Protein AF-A0A3B8NDJ2-F1 (afdb_monomer)

Solvent-accessible surface area (backbone atoms only — not comparable to full-atom values): 18643 Å² total; per-residue (Å²): 127,70,70,62,58,63,55,54,72,66,70,78,64,90,77,64,94,56,69,47,78,44,64,40,62,52,98,64,85,76,59,73,89,58,86,72,64,56,59,24,59,43,53,51,50,56,41,50,76,72,69,57,80,88,50,76,52,23,35,40,37,33,38,35,66,59,51,6,39,52,66,67,33,49,42,54,40,87,75,43,82,50,48,73,68,19,43,51,51,12,65,75,52,74,44,60,25,31,60,39,31,55,33,57,73,74,38,68,74,72,48,72,45,56,40,54,62,58,54,66,40,61,72,55,40,51,55,51,48,75,68,38,95,46,54,72,59,46,54,55,54,54,69,69,47,43,52,42,43,27,17,66,54,81,82,44,73,26,61,44,49,53,51,41,46,74,93,48,63,90,64,35,36,29,40,58,51,94,51,33,28,58,55,18,36,52,29,40,52,44,44,28,73,75,68,74,31,61,43,26,22,34,24,20,44,81,39,71,41,90,97,52,95,59,69,46,25,32,47,57,14,35,22,62,52,42,53,48,44,89,41,59,54,41,66,45,100,82,75,41,69,32,94,52,41,62,46,58,45,46,36,56,50,21,35,57,46,37,73,65,25,62,88,75,87,68,46,19,59,32,28,41,34,38,61,59,88,76,55,65,49,98,57,95,70,47,62,74,80,76,37,79,66,86,78,52,63,66,60,51,52,62,64,47,47,60,60,48,53,50,49,52,50,50,54,62,74,64,54,76,84,75,77,83,72,86,76,88,127

Foldseek 3Di:
DPPVVVVVVVPPDPADPDKDKFFQFDPDFDALVDAPDAPLVNLVVSCVVVVDDDAAAKEKEFEQVVVLSNVSQKDQLVPQDADPVLVVCCVVQVHDSSLSRVLVVLHDFPDKDQLVVVCVPVVVVCVQCVPDPDNVVSVVVSVVCGIWTWDDALQDTATSQLWDPASYPPRMIGHGDPFQQVSQVSSQVSCCVVPVHRYKYFYWYWGDDPPDPDIFIATSHMAFFDQFFPQQLPQDPVRGGDHDRGDRVSRVVRRVNCVVQDDHDRNGRMMMMPSDDGDTDPDTDISCVVHDDPPPVVVVVVVVVVVVVVVVVVCVVPPPPPPPDDDDD

Nearest PDB structures (foldseek):
  8g8p-assembly1_AAA  TM=8.872E-01  e=6.592E-22  Archaeoglobus fulgidus DSM 4304
  2g9i-assembly1_B  TM=8.456E-01  e=3.239E-19  Archaeoglobus fulgidus DSM 4304
  4p86-assembly1_B  TM=4.461E-01  e=5.803E-01  Bacillus subtilis
  9jkp-assembly1_B  TM=5.681E-01  e=2.380E+00  Staphylococcus aureus subsp. aureus NCTC 8325
  5yac-assembly1_A  TM=4.118E-01  e=7.636E+00  Pyrococcus abyssi GE5

Structure (mmCIF, N/CA/C/O backbone):
data_AF-A0A3B8NDJ2-F1
#
_entry.id   AF-A0A3B8NDJ2-F1
#
loop_
_atom_site.group_PDB
_atom_site.id
_atom_site.type_symbol
_atom_site.label_atom_id
_atom_site.label_alt_id
_atom_site.label_comp_id
_atom_site.label_asym_id
_atom_site.label_entity_id
_atom_site.label_seq_id
_atom_site.pdbx_PDB_ins_code
_atom_site.Cartn_x
_atom_site.Cartn_y
_atom_site.Cartn_z
_atom_site.occupancy
_atom_site.B_iso_or_equiv
_atom_site.auth_seq_id
_atom_site.auth_comp_id
_atom_site.auth_asym_id
_atom_site.auth_atom_id
_atom_site.pdbx_PDB_model_num
ATOM 1 N N . MET A 1 1 ? -31.190 24.413 17.695 1.00 41.12 1 MET A N 1
ATOM 2 C CA . MET A 1 1 ? -31.337 23.112 18.391 1.00 41.12 1 MET A CA 1
ATOM 3 C C . MET A 1 1 ? -30.343 22.049 17.910 1.00 41.12 1 MET A C 1
ATOM 5 O O . MET A 1 1 ? -30.191 21.056 18.598 1.00 41.12 1 MET A O 1
ATOM 9 N N . THR A 1 2 ? -29.622 22.253 16.802 1.00 50.91 2 THR A N 1
ATOM 10 C CA . THR A 1 2 ? -28.659 21.290 16.226 1.00 50.91 2 THR A CA 1
ATOM 11 C C . THR A 1 2 ? -27.220 21.413 16.748 1.00 50.91 2 THR A C 1
ATOM 13 O O . THR A 1 2 ? -26.516 20.411 16.787 1.00 50.91 2 THR A O 1
ATOM 16 N N . ASP A 1 3 ? -26.799 22.587 17.230 1.00 43.38 3 ASP A N 1
ATOM 17 C CA . ASP A 1 3 ? -25.408 22.794 17.681 1.00 43.38 3 ASP A CA 1
ATOM 18 C C . ASP A 1 3 ? -25.144 22.292 19.112 1.00 43.38 3 ASP A C 1
ATOM 20 O O . ASP A 1 3 ? -24.031 21.891 19.441 1.00 43.38 3 ASP A O 1
ATOM 24 N N . ALA A 1 4 ? -26.178 22.257 19.960 1.00 38.44 4 ALA A N 1
ATOM 25 C CA . ALA A 1 4 ? -26.069 21.770 21.337 1.00 38.44 4 ALA A CA 1
ATOM 26 C C . ALA A 1 4 ? -25.939 20.237 21.405 1.00 38.44 4 ALA A C 1
ATOM 28 O O . ALA A 1 4 ? -25.180 19.720 22.218 1.00 38.44 4 ALA A O 1
ATOM 29 N N . VAL A 1 5 ? -26.593 19.518 20.484 1.00 40.25 5 VAL A N 1
ATOM 30 C CA . VAL A 1 5 ? -26.541 18.047 20.409 1.00 40.25 5 VAL A CA 1
ATOM 31 C C . VAL A 1 5 ? -25.157 17.564 19.949 1.00 40.25 5 VAL A C 1
ATOM 33 O O . VAL A 1 5 ? -24.629 16.594 20.485 1.00 40.25 5 VAL A O 1
ATOM 36 N N . GLN A 1 6 ? -24.501 18.291 19.035 1.00 36.88 6 GLN A N 1
ATOM 37 C CA . GLN A 1 6 ? -23.117 17.991 18.631 1.00 36.88 6 GLN A CA 1
ATOM 38 C C . GLN A 1 6 ? -22.075 18.367 19.698 1.00 36.88 6 GLN A C 1
ATOM 40 O O . GLN A 1 6 ? -20.970 17.817 19.706 1.00 36.88 6 GLN A O 1
ATOM 45 N N . ALA A 1 7 ? -22.396 19.306 20.591 1.00 37.12 7 ALA A N 1
ATOM 46 C CA . ALA A 1 7 ? -21.540 19.653 21.721 1.00 37.12 7 ALA A CA 1
ATOM 47 C C . ALA A 1 7 ? -21.620 18.602 22.845 1.00 37.12 7 ALA A C 1
ATOM 49 O O . ALA A 1 7 ? -20.596 18.298 23.457 1.00 37.12 7 ALA A O 1
ATOM 50 N N . GLU A 1 8 ? -22.790 17.995 23.071 1.00 32.72 8 GLU A N 1
ATOM 51 C CA . GLU A 1 8 ? -22.981 16.948 24.086 1.00 32.72 8 GLU A CA 1
ATOM 52 C C . GLU A 1 8 ? -22.309 15.615 23.719 1.00 32.72 8 GLU A C 1
ATOM 54 O O . GLU A 1 8 ? -21.697 14.995 24.593 1.00 32.72 8 GLU A O 1
ATOM 59 N N . GLU A 1 9 ? -22.277 15.220 22.439 1.00 36.69 9 GLU A N 1
ATOM 60 C CA . GLU A 1 9 ? -21.542 14.016 21.992 1.00 36.69 9 GLU A CA 1
ATOM 61 C C . GLU A 1 9 ? -20.019 14.110 22.212 1.00 36.69 9 GLU A C 1
ATOM 63 O O . GLU A 1 9 ? -19.329 13.092 22.290 1.00 36.69 9 GLU A O 1
ATOM 68 N N . ARG A 1 10 ? -19.470 15.320 22.386 1.00 41.50 10 ARG A N 1
ATOM 69 C CA . ARG A 1 10 ? -18.044 15.532 22.697 1.00 41.50 10 ARG A CA 1
ATOM 70 C C . ARG A 1 10 ? -17.695 15.323 24.174 1.00 41.50 10 ARG A C 1
ATOM 72 O O . ARG A 1 10 ? -16.509 15.304 24.500 1.00 41.50 10 ARG A O 1
ATOM 79 N N . SER A 1 11 ? -18.684 15.175 25.059 1.00 34.72 11 SER A N 1
ATOM 80 C CA . SER A 1 11 ? -18.485 15.231 26.516 1.00 34.72 11 SER A CA 1
ATOM 81 C C . SER A 1 11 ? -18.311 13.871 27.217 1.00 34.72 11 SER A C 1
ATOM 83 O O . SER A 1 11 ? -17.936 13.839 28.386 1.00 34.72 11 SER A O 1
ATOM 85 N N . GLY A 1 12 ? -18.523 12.743 26.523 1.00 37.28 12 GLY A N 1
ATOM 86 C CA . GLY A 1 12 ? -18.587 11.411 27.152 1.00 37.28 12 GLY A CA 1
ATOM 87 C C . GLY A 1 12 ? -17.335 10.526 27.073 1.00 37.28 12 GLY A C 1
ATOM 88 O O . GLY A 1 12 ? -17.260 9.520 27.776 1.00 37.28 12 GLY A O 1
ATOM 89 N N . GLN A 1 13 ? -16.335 10.852 26.248 1.00 44.41 13 GLN A N 1
ATOM 90 C CA . GLN A 1 13 ? -15.088 10.078 26.188 1.00 44.41 13 GLN A CA 1
ATOM 91 C C . GLN A 1 13 ? -14.005 10.778 27.000 1.00 44.41 13 GLN A C 1
ATOM 93 O O . GLN A 1 13 ? -13.586 11.884 26.667 1.00 44.41 13 GLN A O 1
ATOM 98 N N . LYS A 1 14 ? -13.527 10.109 28.053 1.00 45.97 14 LYS A N 1
ATOM 99 C CA . LYS A 1 14 ? -12.324 10.485 28.806 1.00 45.97 14 LYS A CA 1
ATOM 100 C C . LYS A 1 14 ? -11.162 10.577 27.804 1.00 45.97 14 LYS A C 1
ATOM 102 O O . LYS A 1 14 ? -10.618 9.564 27.376 1.00 45.97 14 LYS A O 1
ATOM 107 N N . GLN A 1 15 ? -10.879 11.788 27.330 1.00 55.75 15 GLN A N 1
ATOM 108 C CA . GLN A 1 15 ? -9.990 12.025 26.196 1.00 55.75 15 GLN A CA 1
ATOM 109 C C . GLN A 1 15 ? -8.541 11.777 26.605 1.00 55.75 15 GLN A C 1
ATOM 111 O O . GLN A 1 15 ? -7.953 12.561 27.346 1.00 55.75 15 GLN A O 1
ATOM 116 N N . SER A 1 16 ? -7.947 10.709 26.078 1.00 55.69 16 SER A N 1
ATOM 117 C CA . SER A 1 16 ? -6.494 10.616 26.006 1.00 55.69 16 SER A CA 1
ATOM 118 C C . SER A 1 16 ? -5.995 11.625 24.968 1.00 55.69 16 SER A C 1
ATOM 120 O O . SER A 1 16 ? -6.475 11.651 23.834 1.00 55.69 16 SER A O 1
ATOM 122 N N . ASN A 1 17 ? -5.036 12.470 25.350 1.00 79.44 17 ASN A N 1
ATOM 123 C CA . ASN A 1 17 ? -4.301 13.331 24.415 1.00 79.44 17 ASN A CA 1
ATOM 124 C C . ASN A 1 17 ? -3.166 12.574 23.700 1.00 79.44 17 ASN A C 1
ATOM 126 O O . ASN A 1 17 ? -2.390 13.183 22.967 1.00 79.44 17 ASN A O 1
ATOM 130 N N . GLN A 1 18 ? -3.045 11.265 23.928 1.00 91.69 18 GLN A N 1
ATOM 131 C CA . GLN A 1 18 ? -1.989 10.424 23.385 1.00 91.69 18 GLN A CA 1
ATOM 132 C C . GLN A 1 18 ? -2.518 9.566 22.233 1.00 91.69 18 GLN A C 1
ATOM 134 O O . GLN A 1 18 ? -3.572 8.940 22.345 1.00 91.69 18 GLN A O 1
ATOM 139 N N . VAL A 1 19 ? -1.742 9.510 21.150 1.00 95.56 19 VAL A N 1
ATOM 140 C CA . VAL A 1 19 ? -1.907 8.535 20.067 1.00 95.56 19 VAL A CA 1
ATOM 141 C C . VAL A 1 19 ? -0.839 7.464 20.242 1.00 95.56 19 VAL A C 1
ATOM 143 O O . VAL A 1 19 ? 0.342 7.791 20.375 1.00 95.56 19 VAL A O 1
ATOM 146 N N . THR A 1 20 ? -1.250 6.200 20.234 1.00 96.75 20 THR A N 1
ATOM 147 C CA . THR A 1 20 ? -0.344 5.051 20.365 1.00 96.75 20 THR A CA 1
ATOM 148 C C . THR A 1 20 ? -0.358 4.250 19.074 1.00 96.75 20 THR A C 1
ATOM 150 O O . THR A 1 20 ? -1.425 3.987 18.523 1.00 96.75 20 THR A O 1
ATOM 153 N N . VAL A 1 21 ? 0.822 3.850 18.606 1.00 97.44 21 VAL A N 1
ATOM 154 C CA . VAL A 1 21 ? 1.007 3.042 17.397 1.00 97.44 21 VAL A CA 1
ATOM 155 C C . VAL A 1 21 ? 1.615 1.712 17.800 1.00 97.44 21 VAL A C 1
ATOM 157 O O . VAL A 1 21 ? 2.677 1.686 18.420 1.00 97.44 21 VAL A O 1
ATOM 160 N N . ILE A 1 22 ? 0.933 0.621 17.469 1.00 98.19 22 ILE A N 1
ATOM 161 C CA . ILE A 1 22 ? 1.305 -0.723 17.894 1.00 98.19 22 ILE A CA 1
ATOM 162 C C . ILE A 1 22 ? 1.540 -1.581 16.645 1.00 98.19 22 ILE A C 1
ATOM 164 O O . ILE A 1 22 ? 0.568 -2.005 16.012 1.00 98.19 22 ILE A O 1
ATOM 168 N N . PRO A 1 23 ? 2.805 -1.824 16.257 1.00 98.19 23 PRO A N 1
ATOM 169 C CA . PRO A 1 23 ? 3.129 -2.767 15.194 1.00 98.19 23 PRO A CA 1
ATOM 170 C C . PRO A 1 23 ? 2.752 -4.196 15.609 1.00 98.19 23 PRO A C 1
ATOM 172 O O . PRO A 1 23 ? 3.063 -4.633 16.716 1.00 98.19 23 PRO A O 1
ATOM 175 N N . ILE A 1 24 ? 2.104 -4.934 14.711 1.00 98.44 24 ILE A N 1
ATOM 176 C CA . ILE A 1 24 ? 1.672 -6.318 14.921 1.00 98.44 24 ILE A CA 1
ATOM 177 C C . ILE A 1 24 ? 2.543 -7.218 14.048 1.00 98.44 24 ILE A C 1
ATOM 179 O O . ILE A 1 24 ? 2.399 -7.272 12.823 1.00 98.44 24 ILE A O 1
ATOM 183 N N . ARG A 1 25 ? 3.482 -7.898 14.706 1.00 97.62 25 ARG A N 1
ATOM 184 C CA . ARG A 1 25 ? 4.428 -8.819 14.079 1.00 97.62 25 ARG A CA 1
ATOM 185 C C . ARG A 1 25 ? 3.811 -10.208 13.941 1.00 97.62 25 ARG A C 1
ATOM 187 O O . ARG A 1 25 ? 3.218 -10.714 14.888 1.00 97.62 25 ARG A O 1
ATOM 194 N N . LEU A 1 26 ? 3.987 -10.824 12.779 1.00 97.25 26 LEU A N 1
ATOM 195 C CA . LEU A 1 26 ? 3.630 -12.218 12.534 1.00 97.25 26 LEU A CA 1
ATOM 196 C C . LEU A 1 26 ? 4.800 -13.144 12.885 1.00 97.25 26 LEU A C 1
ATOM 198 O O . LEU A 1 26 ? 5.966 -12.771 12.733 1.00 97.25 26 LEU A O 1
ATOM 202 N N . ASP A 1 27 ? 4.482 -14.370 13.297 1.00 94.06 27 ASP A N 1
ATOM 203 C CA . ASP A 1 27 ? 5.478 -15.373 13.705 1.00 94.06 27 ASP A CA 1
ATOM 204 C C . ASP A 1 27 ? 6.365 -15.842 12.541 1.00 94.06 27 ASP A C 1
ATOM 206 O O . ASP A 1 27 ? 7.515 -16.232 12.736 1.00 94.06 27 ASP A O 1
ATOM 210 N N . SER A 1 28 ? 5.829 -15.808 11.319 1.00 94.44 28 SER A N 1
ATOM 211 C CA . SER A 1 28 ? 6.505 -16.250 10.098 1.00 94.44 28 SER A CA 1
ATOM 212 C C . SER A 1 28 ? 5.984 -15.492 8.869 1.00 94.44 28 SER A C 1
ATOM 214 O O . SER A 1 28 ? 4.865 -14.965 8.906 1.00 94.44 28 SER A O 1
ATOM 216 N N . PRO A 1 29 ? 6.785 -15.397 7.789 1.00 95.00 29 PRO A N 1
ATOM 217 C CA . PRO A 1 29 ? 6.326 -14.832 6.525 1.00 95.00 29 PRO A CA 1
ATOM 218 C C . PRO A 1 29 ? 5.233 -15.706 5.902 1.00 95.00 29 PRO A C 1
ATOM 220 O O . PRO A 1 29 ? 5.263 -16.928 6.027 1.00 95.00 29 PRO A O 1
ATOM 223 N N . LEU A 1 30 ? 4.295 -15.080 5.191 1.00 95.56 30 LEU A N 1
ATOM 224 C CA . LEU A 1 30 ? 3.226 -15.794 4.493 1.00 95.56 30 LEU A CA 1
ATOM 225 C C . LEU A 1 30 ? 3.712 -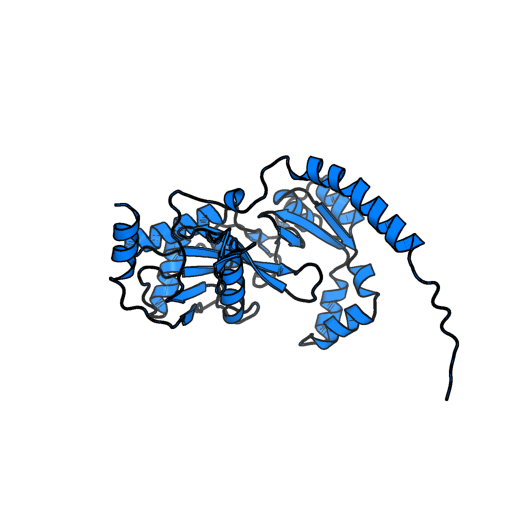16.289 3.129 1.00 95.56 30 LEU A C 1
ATOM 227 O O . LEU A 1 30 ? 4.364 -15.550 2.385 1.00 95.56 30 LEU A O 1
ATOM 231 N N . SER A 1 31 ? 3.334 -17.515 2.780 1.00 95.62 31 SER A N 1
ATOM 232 C CA . SER A 1 31 ? 3.553 -18.097 1.460 1.00 95.62 31 SER A CA 1
ATOM 233 C C . SER A 1 31 ? 2.300 -17.946 0.593 1.00 95.62 31 SER A C 1
ATOM 235 O O . SER A 1 31 ? 1.212 -18.307 1.033 1.00 95.62 31 SER A O 1
ATOM 237 N N . PRO A 1 32 ? 2.414 -17.489 -0.666 1.00 96.25 32 PRO A N 1
ATOM 238 C CA . PRO A 1 32 ? 1.282 -17.442 -1.591 1.00 96.25 32 PRO A CA 1
ATOM 239 C C . PRO A 1 32 ? 0.774 -18.826 -2.037 1.00 96.25 32 PRO A C 1
ATOM 241 O O . PRO A 1 32 ? -0.228 -18.898 -2.741 1.00 96.25 32 PRO A O 1
ATOM 244 N N . GLU A 1 33 ? 1.456 -19.916 -1.670 1.00 94.94 33 GLU A N 1
ATOM 245 C CA . GLU A 1 33 ? 1.002 -21.292 -1.933 1.00 94.94 33 GLU A CA 1
ATOM 246 C C . GLU A 1 33 ? 0.035 -21.821 -0.866 1.00 94.94 33 GLU A C 1
ATOM 248 O O . GLU A 1 33 ? -0.658 -22.814 -1.093 1.00 94.94 33 GLU A O 1
ATOM 253 N N . GLU A 1 34 ? -0.010 -21.179 0.299 1.00 95.69 34 GLU A N 1
ATOM 254 C CA . GLU A 1 34 ? -0.834 -21.601 1.426 1.00 95.69 34 GLU A CA 1
ATOM 255 C C . GLU A 1 34 ? -2.212 -20.933 1.401 1.00 95.69 34 GLU A C 1
ATOM 257 O O . GLU A 1 34 ? -2.390 -19.820 0.907 1.00 95.69 34 GLU A O 1
ATOM 262 N N . ASN A 1 35 ? -3.206 -21.611 1.981 1.00 94.38 35 ASN A N 1
ATOM 263 C CA . ASN A 1 35 ? -4.539 -21.054 2.178 1.00 94.38 35 ASN A CA 1
ATOM 264 C C . ASN A 1 35 ? -4.723 -20.636 3.641 1.00 94.38 35 ASN A C 1
ATOM 266 O O . ASN A 1 35 ? -4.707 -21.474 4.542 1.00 94.38 35 ASN A O 1
ATOM 270 N N . TYR A 1 36 ? -4.957 -19.345 3.852 1.00 95.81 36 TYR A N 1
ATOM 271 C CA . TYR A 1 36 ? -5.117 -18.736 5.172 1.00 95.81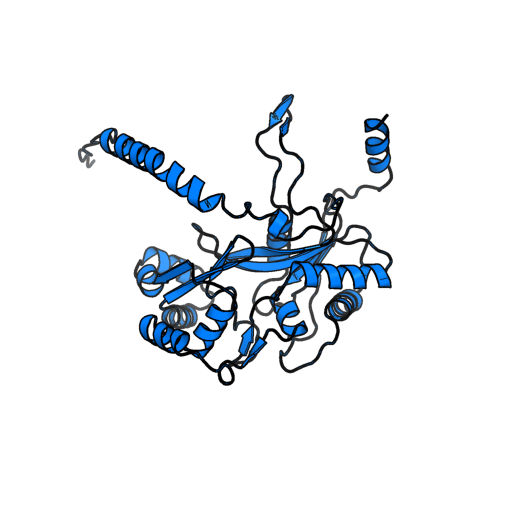 36 TYR A CA 1
ATOM 272 C C . TYR A 1 36 ? -6.576 -18.431 5.544 1.00 95.81 36 TYR A C 1
ATOM 274 O O . TYR A 1 36 ? -6.832 -17.876 6.612 1.00 95.81 36 TYR A O 1
ATOM 282 N N . GLY A 1 37 ? -7.539 -18.791 4.690 1.00 94.44 37 GLY A N 1
ATOM 283 C CA . GLY A 1 37 ? -8.959 -18.533 4.922 1.00 94.44 37 GLY A CA 1
ATOM 284 C C . GLY A 1 37 ? -9.361 -17.079 4.661 1.00 94.44 37 GLY A C 1
ATOM 285 O O . GLY A 1 37 ? -8.860 -16.433 3.743 1.00 94.44 37 GLY A O 1
ATOM 286 N N . ASN A 1 38 ? -10.326 -16.572 5.432 1.00 95.88 38 ASN A N 1
ATOM 287 C CA . ASN A 1 38 ? -10.843 -15.217 5.259 1.00 95.88 38 ASN A CA 1
ATOM 288 C C . ASN A 1 38 ? -9.844 -14.164 5.767 1.00 95.88 38 ASN A C 1
ATOM 290 O O . ASN A 1 38 ? -9.358 -14.252 6.895 1.00 95.88 38 ASN A O 1
ATOM 294 N N . SER A 1 39 ? -9.605 -13.117 4.971 1.00 95.75 39 SER A N 1
ATOM 295 C CA . SER A 1 39 ? -8.664 -12.052 5.326 1.00 95.75 39 SER A CA 1
ATOM 296 C C . SER A 1 39 ? -8.998 -11.381 6.660 1.00 95.75 39 SER A C 1
ATOM 298 O O . SER A 1 39 ? -8.112 -11.180 7.481 1.00 95.75 39 SER A O 1
ATOM 300 N N . GLY A 1 40 ? -10.268 -11.064 6.923 1.00 97.50 40 GLY A N 1
ATOM 301 C CA . GLY A 1 40 ? -10.691 -10.435 8.175 1.00 97.50 40 GLY A CA 1
ATOM 302 C C . GLY A 1 40 ? -10.460 -11.314 9.402 1.00 97.50 40 GLY A C 1
ATOM 303 O O . GLY A 1 40 ? -9.961 -10.825 10.416 1.00 97.50 40 GLY A O 1
ATOM 304 N N . GLU A 1 41 ? -10.764 -12.609 9.302 1.00 98.25 41 GLU A N 1
ATOM 305 C CA . GLU A 1 41 ? -10.520 -13.573 10.385 1.00 98.25 41 GLU A CA 1
ATOM 306 C C . GLU A 1 41 ? -9.023 -13.735 10.653 1.00 98.25 41 GLU A C 1
ATOM 308 O O . GLU A 1 41 ? -8.598 -13.742 11.811 1.00 98.25 41 GLU A O 1
ATOM 313 N N . PHE A 1 42 ? -8.216 -13.785 9.589 1.00 98.44 42 PHE A N 1
ATOM 314 C CA . PHE A 1 42 ? -6.764 -13.838 9.693 1.00 98.44 42 PHE A CA 1
ATOM 315 C C . PHE A 1 42 ? -6.204 -12.608 10.420 1.00 98.44 42 PHE A C 1
ATOM 317 O O . PHE A 1 42 ? -5.465 -12.760 11.393 1.00 98.44 42 PHE A O 1
ATOM 324 N N . ILE A 1 43 ? -6.588 -11.392 10.002 1.00 98.50 43 ILE A N 1
ATOM 325 C CA . ILE A 1 43 ? -6.137 -10.141 10.637 1.00 98.50 43 ILE A CA 1
ATOM 326 C C . ILE A 1 43 ? -6.560 -10.091 12.111 1.00 98.50 43 ILE A C 1
ATOM 328 O O . ILE A 1 43 ? -5.740 -9.772 12.974 1.00 98.50 43 ILE A O 1
ATOM 332 N N . LEU A 1 44 ? -7.816 -10.431 12.420 1.00 98.44 44 LEU A N 1
ATOM 333 C CA . LEU A 1 44 ? -8.318 -10.448 13.795 1.00 98.44 44 LEU A CA 1
ATOM 334 C C . LEU A 1 44 ? -7.545 -11.452 14.667 1.00 98.44 44 LEU A C 1
ATOM 336 O O . LEU A 1 44 ? -7.146 -11.115 15.782 1.00 98.44 44 LEU A O 1
ATOM 340 N N . SER A 1 45 ? -7.287 -12.659 14.154 1.00 98.06 45 SER A N 1
ATOM 341 C CA . SER A 1 45 ? -6.496 -13.676 14.858 1.00 98.06 45 SER A CA 1
ATOM 342 C C . SER A 1 45 ? -5.053 -13.219 15.083 1.00 98.06 45 SER A C 1
ATOM 344 O O . SER A 1 45 ? -4.536 -13.366 16.191 1.00 98.06 45 SER A O 1
ATOM 346 N N . ALA A 1 46 ? -4.417 -12.625 14.068 1.00 98.19 46 ALA A N 1
ATOM 347 C CA . ALA A 1 46 ? -3.050 -12.120 14.153 1.00 98.19 46 ALA A CA 1
ATOM 348 C C . ALA A 1 46 ? -2.903 -11.051 15.245 1.00 98.19 46 ALA A C 1
ATOM 350 O O . ALA A 1 46 ? -1.988 -11.135 16.061 1.00 98.19 46 ALA A O 1
ATOM 351 N N . ILE A 1 47 ? -3.838 -10.097 15.319 1.00 98.50 47 ILE A N 1
ATOM 352 C CA . ILE A 1 47 ? -3.857 -9.090 16.390 1.00 98.50 47 ILE A CA 1
ATOM 353 C C . ILE A 1 47 ? -4.078 -9.769 17.749 1.00 98.50 47 ILE A C 1
ATOM 355 O O . ILE A 1 47 ? -3.309 -9.530 18.680 1.00 98.50 47 ILE A O 1
ATOM 359 N N . GLY A 1 48 ? -5.062 -10.669 17.856 1.00 97.50 48 GLY A N 1
ATOM 360 C CA . GLY A 1 48 ? -5.402 -11.347 19.111 1.00 97.50 48 GLY A CA 1
ATOM 361 C C . GLY A 1 48 ? -4.247 -12.144 19.730 1.00 97.50 48 GLY A C 1
ATOM 362 O O . GLY A 1 48 ? -4.086 -12.138 20.948 1.00 97.50 48 GLY A O 1
ATOM 363 N N . ARG A 1 49 ? -3.387 -12.769 18.912 1.00 97.06 49 ARG A N 1
ATOM 364 C CA . ARG A 1 49 ? -2.202 -13.514 19.389 1.00 97.06 49 ARG A CA 1
ATOM 365 C C . ARG A 1 49 ? -1.166 -12.638 20.092 1.00 97.06 49 ARG A C 1
ATOM 367 O O . ARG A 1 49 ? -0.415 -13.144 20.917 1.00 97.06 49 ARG A O 1
ATOM 374 N N . THR A 1 50 ? -1.136 -11.339 19.799 1.00 96.56 50 THR A N 1
ATOM 375 C CA . THR A 1 50 ? -0.210 -10.396 20.449 1.00 96.56 50 THR A CA 1
ATOM 376 C C . THR A 1 50 ? -0.710 -9.893 21.806 1.00 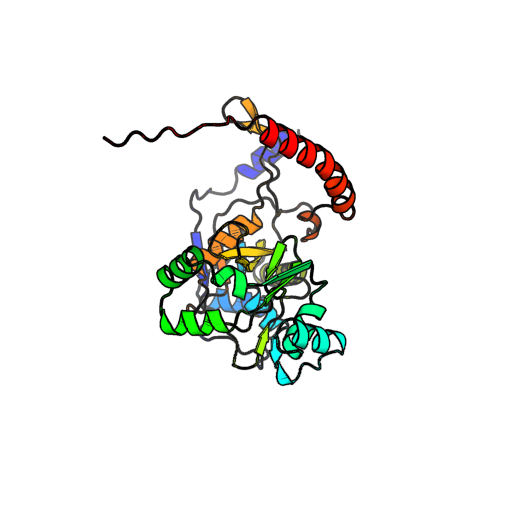96.56 50 THR A C 1
ATOM 378 O O . THR A 1 50 ? 0.025 -9.201 22.506 1.00 96.56 50 THR A O 1
ATOM 381 N N . GLY A 1 51 ? -1.957 -10.208 22.184 1.00 95.75 51 GLY A N 1
ATOM 382 C CA . GLY A 1 51 ? -2.604 -9.672 23.385 1.00 95.75 51 GLY A CA 1
ATOM 383 C C . GLY A 1 51 ? -3.063 -8.214 23.255 1.00 95.75 51 GLY A C 1
ATOM 384 O O . GLY A 1 51 ? -3.559 -7.643 24.222 1.00 95.75 51 GLY A O 1
ATOM 385 N N . VAL A 1 52 ? -2.917 -7.597 22.077 1.00 97.56 52 VAL A N 1
ATOM 386 C CA . VAL A 1 52 ? -3.421 -6.244 21.812 1.00 97.56 52 VAL A CA 1
ATOM 387 C C . VAL A 1 52 ? -4.943 -6.286 21.703 1.00 97.56 52 VAL A C 1
ATOM 389 O O . VAL A 1 52 ? -5.500 -6.843 20.758 1.00 97.56 52 VAL A O 1
ATOM 392 N N . GLU A 1 53 ? -5.628 -5.664 22.658 1.00 97.31 53 GLU A N 1
ATOM 393 C CA . GLU A 1 53 ? -7.083 -5.526 22.621 1.00 97.31 53 GLU A CA 1
ATOM 394 C C . GLU A 1 53 ? -7.500 -4.432 21.634 1.00 97.31 53 GLU A C 1
ATOM 396 O O . GLU A 1 53 ? -6.967 -3.323 21.659 1.00 97.31 53 GLU A O 1
ATOM 401 N N . ILE A 1 54 ? -8.476 -4.718 20.772 1.00 98.12 54 ILE A N 1
ATOM 402 C CA . ILE A 1 54 ? -9.052 -3.726 19.857 1.00 98.12 54 ILE A CA 1
ATOM 403 C C . ILE A 1 54 ? -10.136 -2.934 20.591 1.00 98.12 54 ILE A C 1
ATOM 405 O O . ILE A 1 54 ? -11.079 -3.499 21.150 1.00 98.12 54 ILE A O 1
ATOM 409 N N . GLU A 1 55 ? -10.033 -1.611 20.544 1.00 96.81 55 GLU A N 1
ATOM 410 C CA . GLU A 1 55 ? -10.954 -0.691 21.200 1.00 96.81 55 GLU A CA 1
ATOM 411 C C . GLU A 1 55 ? -11.838 0.074 20.212 1.00 96.81 55 GLU A C 1
ATOM 413 O O . GLU A 1 55 ? -11.666 0.081 18.991 1.00 96.81 55 GLU A O 1
ATOM 418 N N . GLN A 1 56 ? -12.851 0.730 20.773 1.00 96.81 56 GLN A N 1
ATOM 419 C CA . GLN A 1 56 ? -13.786 1.545 20.021 1.00 96.81 56 GLN A CA 1
ATOM 420 C C . GLN A 1 56 ? -13.068 2.742 19.387 1.00 96.81 56 GLN A C 1
ATOM 422 O O . GLN A 1 56 ? -12.614 3.637 20.090 1.00 96.81 56 GLN A O 1
ATOM 427 N N . GLY A 1 57 ? -13.076 2.813 18.055 1.00 96.50 57 GLY A N 1
ATOM 428 C CA . GLY A 1 57 ? -12.456 3.911 17.316 1.00 96.50 57 GLY A CA 1
ATOM 429 C C . GLY A 1 57 ? -10.992 3.684 16.951 1.00 96.50 57 GLY A C 1
ATOM 430 O O . GLY A 1 57 ? -10.417 4.572 16.334 1.00 96.50 57 GLY A O 1
ATOM 431 N N . ASP A 1 58 ? -10.408 2.520 17.241 1.00 98.25 58 ASP A N 1
ATOM 432 C CA . ASP A 1 58 ? -9.066 2.193 16.753 1.00 98.25 58 ASP A CA 1
ATOM 433 C C . ASP A 1 58 ? -9.011 2.199 15.214 1.00 98.25 58 ASP A C 1
ATOM 435 O O . ASP A 1 58 ? -10.025 2.014 14.526 1.00 98.25 58 ASP A O 1
ATOM 439 N N . VAL A 1 59 ? -7.816 2.430 14.670 1.00 98.75 59 VAL A N 1
ATOM 440 C CA . VAL A 1 59 ? -7.535 2.296 13.237 1.00 98.75 59 VAL A CA 1
ATOM 441 C C . VAL A 1 59 ? -6.603 1.115 13.027 1.00 98.75 59 VAL A C 1
ATOM 443 O O . VAL A 1 59 ? -5.495 1.093 13.557 1.00 98.75 59 VAL A O 1
ATOM 446 N N . ILE A 1 60 ? -7.042 0.147 12.230 1.00 98.81 60 ILE A N 1
ATOM 447 C CA . ILE A 1 60 ? -6.240 -1.001 11.818 1.00 98.81 60 ILE A CA 1
ATOM 448 C C . ILE A 1 60 ? -5.662 -0.697 10.440 1.00 98.81 60 ILE A C 1
ATOM 450 O O . ILE A 1 60 ? -6.400 -0.533 9.470 1.00 98.81 60 ILE A O 1
ATOM 454 N N . VAL A 1 61 ? -4.344 -0.604 10.344 1.00 98.88 61 VAL A N 1
ATOM 455 C CA . VAL A 1 61 ? -3.638 -0.410 9.078 1.00 98.88 61 VAL A CA 1
ATOM 456 C C . VAL A 1 61 ? -3.009 -1.730 8.664 1.00 98.88 61 VAL A C 1
ATOM 458 O O . VAL A 1 61 ? -2.407 -2.412 9.490 1.00 98.88 61 VAL A O 1
ATOM 461 N N . VAL A 1 62 ? -3.180 -2.108 7.401 1.00 98.75 62 VAL A N 1
ATOM 462 C CA . VAL A 1 62 ? -2.749 -3.402 6.866 1.00 98.75 62 VAL A CA 1
ATOM 463 C C . VAL A 1 62 ? -2.025 -3.188 5.542 1.00 98.75 62 VAL A C 1
ATOM 465 O O . VAL A 1 62 ? -2.508 -2.439 4.692 1.00 98.75 62 VAL A O 1
ATOM 468 N N . THR A 1 63 ? -0.879 -3.831 5.334 1.00 98.38 63 THR A N 1
ATOM 469 C CA . THR A 1 63 ? -0.174 -3.728 4.050 1.00 98.38 63 THR A CA 1
ATOM 470 C C . THR A 1 63 ? -0.947 -4.430 2.936 1.00 98.38 63 THR A C 1
ATOM 472 O O . THR A 1 63 ? -1.562 -5.484 3.124 1.00 98.38 63 THR A O 1
ATOM 475 N N . SER A 1 64 ? -0.885 -3.864 1.734 1.00 97.44 64 SER A N 1
ATOM 476 C CA . SER A 1 64 ? -1.506 -4.427 0.539 1.00 97.44 64 SER A CA 1
ATOM 477 C C . SER A 1 64 ? -0.969 -5.827 0.243 1.00 97.44 64 SER A C 1
ATOM 479 O O . SER A 1 64 ? -1.734 -6.700 -0.153 1.00 97.44 64 SER A O 1
ATOM 481 N N . LYS A 1 65 ? 0.323 -6.062 0.522 1.00 96.62 65 LYS A N 1
ATOM 482 C CA . LYS A 1 65 ? 1.027 -7.322 0.277 1.00 96.62 65 LYS A CA 1
ATOM 483 C C . LYS A 1 65 ? 0.338 -8.510 0.930 1.00 96.62 65 LYS A C 1
ATOM 485 O O . LYS A 1 65 ? 0.092 -9.504 0.250 1.00 96.62 65 LYS A O 1
ATOM 490 N N . ILE A 1 66 ? 0.025 -8.427 2.224 1.00 97.25 66 ILE A N 1
ATOM 491 C CA . ILE A 1 66 ? -0.603 -9.567 2.895 1.00 97.25 66 ILE A CA 1
ATOM 492 C C . ILE A 1 66 ? -2.037 -9.759 2.431 1.00 97.25 66 ILE A C 1
ATOM 494 O O . ILE A 1 66 ? -2.448 -10.893 2.236 1.00 97.25 66 ILE A O 1
ATOM 498 N N . ILE A 1 67 ? -2.767 -8.681 2.136 1.00 98.19 67 ILE A N 1
ATOM 499 C CA . ILE A 1 67 ? -4.106 -8.794 1.551 1.00 98.19 67 ILE A CA 1
ATOM 500 C C . ILE A 1 67 ? -4.038 -9.464 0.178 1.00 98.19 67 ILE A C 1
ATOM 502 O O . ILE A 1 67 ? -4.838 -10.346 -0.108 1.00 98.19 67 ILE A O 1
ATOM 506 N N . SER A 1 68 ? -3.043 -9.134 -0.642 1.00 97.62 68 SER A N 1
ATOM 507 C CA . SER A 1 68 ? -2.819 -9.799 -1.923 1.00 97.62 68 SER A CA 1
ATOM 508 C C . SER A 1 68 ? -2.516 -11.288 -1.777 1.00 97.62 68 SER A C 1
ATOM 510 O O . SER A 1 68 ? -2.994 -12.072 -2.591 1.00 97.62 68 SER A O 1
ATOM 512 N N . ILE A 1 69 ? -1.760 -11.699 -0.756 1.00 97.81 69 ILE A N 1
ATOM 513 C CA . ILE A 1 69 ? -1.534 -13.124 -0.476 1.00 97.81 69 ILE A CA 1
ATOM 514 C C . ILE A 1 69 ? -2.855 -13.797 -0.078 1.00 97.81 69 ILE A C 1
ATOM 516 O O . ILE A 1 69 ? -3.251 -14.777 -0.703 1.00 97.81 69 ILE A O 1
ATOM 520 N N . LEU A 1 70 ? -3.572 -13.227 0.896 1.00 97.62 70 LEU A N 1
ATOM 521 C CA . LEU A 1 70 ? -4.839 -13.760 1.414 1.00 97.62 70 LEU A CA 1
ATOM 522 C C . LEU A 1 70 ? -5.934 -13.838 0.329 1.00 97.62 70 LEU A C 1
ATOM 524 O O . LEU A 1 70 ? -6.777 -14.729 0.351 1.00 97.62 70 LEU A O 1
ATOM 528 N N . GLU A 1 71 ? -5.899 -12.941 -0.659 1.00 97.06 71 GLU A N 1
ATOM 529 C CA . GLU A 1 71 ? -6.844 -12.895 -1.781 1.00 97.06 71 GLU A CA 1
ATOM 530 C C . GLU A 1 71 ? -6.363 -13.635 -3.041 1.00 97.06 71 GLU A C 1
ATOM 532 O O . GLU A 1 71 ? -6.970 -13.488 -4.106 1.00 97.06 71 GLU A O 1
ATOM 537 N N . ASN A 1 72 ? -5.287 -14.428 -2.960 1.00 96.69 72 ASN A N 1
ATOM 538 C CA . ASN A 1 72 ? -4.724 -15.178 -4.093 1.00 96.69 72 ASN A CA 1
ATOM 539 C C . ASN A 1 72 ? -4.376 -14.283 -5.304 1.00 96.69 72 ASN A C 1
ATOM 541 O O . ASN A 1 72 ? -4.637 -14.605 -6.466 1.00 96.69 72 ASN A O 1
ATOM 545 N N . ARG A 1 73 ? -3.792 -13.114 -5.027 1.00 96.75 73 ARG A N 1
ATOM 546 C CA . ARG A 1 73 ? -3.334 -12.116 -6.010 1.00 96.75 73 ARG A CA 1
ATOM 547 C C . ARG A 1 73 ? -1.834 -12.197 -6.291 1.00 96.75 73 ARG A C 1
ATOM 549 O O . ARG A 1 73 ? -1.283 -11.305 -6.936 1.00 96.75 73 ARG A O 1
ATOM 556 N N . CYS A 1 74 ? -1.183 -13.265 -5.854 1.00 97.62 74 CYS A N 1
ATOM 557 C CA . CYS A 1 74 ? 0.200 -13.587 -6.178 1.00 97.62 74 CYS A CA 1
ATOM 558 C C . CYS A 1 74 ? 0.244 -14.650 -7.282 1.00 97.62 74 CYS A C 1
ATOM 560 O O . CYS A 1 74 ? -0.573 -15.564 -7.300 1.00 97.62 74 CYS A O 1
ATOM 562 N N . PHE A 1 75 ? 1.190 -14.526 -8.213 1.00 97.31 75 PHE A N 1
ATOM 563 C CA . PHE A 1 75 ? 1.315 -15.422 -9.365 1.00 97.31 75 PHE A CA 1
ATOM 564 C C . PHE A 1 75 ? 2.764 -15.855 -9.560 1.00 97.31 75 PHE A C 1
ATOM 566 O O . PHE A 1 75 ? 3.668 -15.016 -9.500 1.00 97.31 75 PHE A O 1
ATOM 573 N N . LYS A 1 76 ? 2.981 -17.132 -9.892 1.00 97.50 76 LYS A N 1
ATOM 574 C CA . LYS A 1 76 ? 4.258 -17.597 -10.443 1.00 97.50 76 LYS A CA 1
ATOM 575 C C . LYS A 1 76 ? 4.444 -16.995 -11.829 1.00 97.50 76 LYS A C 1
ATOM 577 O O . LYS A 1 76 ? 3.617 -17.192 -12.719 1.00 97.50 76 LYS A O 1
ATOM 582 N N . LEU A 1 77 ? 5.529 -16.252 -12.031 1.00 96.19 77 LEU A N 1
ATOM 583 C CA . LEU A 1 77 ? 5.784 -15.547 -13.288 1.00 96.19 77 LEU A CA 1
ATOM 584 C C . LEU A 1 77 ? 5.856 -16.507 -14.478 1.00 96.19 77 LEU A C 1
ATOM 586 O O . LEU A 1 77 ? 5.379 -16.158 -15.554 1.00 96.19 77 LEU A O 1
ATOM 590 N N . GLU A 1 78 ? 6.402 -17.709 -14.300 1.00 96.38 78 GLU A N 1
ATOM 591 C CA . GLU A 1 78 ? 6.499 -18.728 -15.354 1.00 96.38 78 GLU A CA 1
ATOM 592 C C . GLU A 1 78 ? 5.135 -19.231 -15.857 1.00 96.38 78 GLU A C 1
ATOM 594 O O . GLU A 1 78 ? 4.990 -19.535 -17.041 1.00 96.38 78 GLU A O 1
ATOM 599 N N . GLU A 1 79 ? 4.109 -19.228 -15.002 1.00 96.50 79 GLU A N 1
ATOM 600 C CA . GLU A 1 79 ? 2.755 -19.683 -15.341 1.00 96.50 79 GLU A CA 1
ATOM 601 C C . GLU A 1 79 ? 1.934 -18.605 -16.070 1.00 96.50 79 GLU A C 1
ATOM 603 O O . GLU A 1 79 ? 0.931 -18.894 -16.735 1.00 96.50 79 GLU A O 1
ATOM 608 N N . VAL A 1 80 ? 2.358 -17.339 -15.995 1.00 97.56 80 VAL A N 1
ATOM 609 C CA . VAL A 1 80 ? 1.662 -16.225 -16.644 1.00 97.56 80 VAL A CA 1
ATOM 610 C C . VAL A 1 80 ? 1.870 -16.284 -18.153 1.00 97.56 80 VAL A C 1
ATOM 612 O O . VAL A 1 80 ? 2.935 -15.956 -18.663 1.00 97.56 80 VAL A O 1
ATOM 615 N N . ARG A 1 81 ? 0.819 -16.615 -18.907 1.00 97.81 81 ARG A N 1
ATOM 616 C CA . ARG A 1 81 ? 0.860 -16.622 -20.379 1.00 97.81 81 ARG A CA 1
ATOM 617 C C . ARG A 1 81 ? 0.811 -15.195 -20.948 1.00 97.81 81 ARG A C 1
ATOM 619 O O . ARG A 1 81 ? -0.233 -14.554 -20.829 1.00 97.81 81 ARG A O 1
ATOM 626 N N . PRO A 1 82 ? 1.876 -14.699 -21.609 1.00 97.88 82 PRO A N 1
ATOM 627 C CA . PRO A 1 82 ? 1.907 -13.330 -22.106 1.00 97.88 82 PRO A CA 1
ATOM 628 C C . PRO A 1 82 ? 1.203 -13.180 -23.459 1.00 97.88 82 PRO A C 1
ATOM 630 O O . PRO A 1 82 ? 1.430 -13.959 -24.393 1.00 97.88 82 PRO A O 1
ATOM 633 N N . SER A 1 83 ? 0.408 -12.119 -23.594 1.00 98.19 83 SER A N 1
ATOM 634 C CA . SER A 1 83 ? -0.210 -11.705 -24.856 1.00 98.19 83 SER A CA 1
ATOM 635 C C . SER A 1 83 ? 0.826 -11.235 -25.890 1.00 98.19 83 SER A C 1
ATOM 637 O O . SER A 1 83 ? 1.969 -10.903 -25.563 1.00 98.19 83 SER A O 1
ATOM 639 N N . LEU A 1 84 ? 0.430 -11.144 -27.168 1.00 98.00 84 LEU A N 1
ATOM 640 C CA . LEU A 1 84 ? 1.285 -10.569 -28.221 1.00 98.00 84 LEU A CA 1
ATOM 641 C C . LEU A 1 84 ? 1.716 -9.136 -27.886 1.00 98.00 84 LEU A C 1
ATOM 643 O O . LEU A 1 84 ? 2.873 -8.768 -28.092 1.00 98.00 84 LEU A O 1
ATOM 647 N N . ARG A 1 85 ? 0.802 -8.349 -27.306 1.00 97.12 85 ARG A N 1
ATOM 648 C CA . ARG A 1 85 ? 1.078 -6.990 -26.835 1.00 97.12 85 ARG A CA 1
ATOM 649 C C . ARG A 1 85 ? 2.146 -6.988 -25.742 1.00 97.12 85 ARG A C 1
ATOM 651 O O . ARG A 1 85 ? 3.089 -6.204 -25.833 1.00 97.12 85 ARG A O 1
ATOM 658 N N . ALA A 1 86 ? 2.036 -7.875 -24.752 1.00 97.62 86 ALA A N 1
ATOM 659 C CA . ALA A 1 86 ? 3.023 -7.995 -23.682 1.00 97.62 86 ALA A CA 1
ATOM 660 C C . ALA A 1 86 ? 4.398 -8.437 -24.203 1.00 97.62 86 ALA A C 1
ATOM 662 O O . ALA A 1 86 ? 5.413 -7.866 -23.811 1.00 97.62 86 ALA A O 1
ATOM 663 N N . LYS A 1 87 ? 4.442 -9.386 -25.148 1.00 98.19 87 LYS A N 1
ATOM 664 C CA . LYS A 1 87 ? 5.686 -9.813 -25.814 1.00 98.19 87 LYS A CA 1
ATOM 665 C C . LYS A 1 87 ? 6.359 -8.666 -26.568 1.00 98.19 87 LYS A C 1
ATOM 667 O O . LYS A 1 87 ? 7.565 -8.470 -26.425 1.00 98.19 87 LYS A O 1
ATOM 672 N N . LEU A 1 88 ? 5.591 -7.890 -27.337 1.00 97.38 88 LEU A N 1
ATOM 673 C CA . LEU A 1 88 ? 6.108 -6.735 -28.074 1.00 97.38 88 LEU A CA 1
ATOM 674 C C . LEU A 1 88 ? 6.676 -5.676 -27.121 1.00 97.38 88 LEU A C 1
ATOM 676 O O . LEU A 1 88 ? 7.821 -5.259 -27.280 1.00 97.38 88 LEU A O 1
ATOM 680 N N . LEU A 1 89 ? 5.902 -5.273 -26.112 1.00 95.88 89 LEU A N 1
ATOM 681 C CA . LEU A 1 89 ? 6.329 -4.276 -25.128 1.00 95.88 89 LEU A CA 1
ATOM 682 C C . LEU A 1 89 ? 7.530 -4.762 -24.307 1.00 95.88 89 LEU A C 1
ATOM 684 O O . LEU A 1 89 ? 8.471 -4.000 -24.098 1.00 95.88 89 LEU A O 1
ATOM 688 N N . GLY A 1 90 ? 7.543 -6.035 -23.906 1.00 94.81 90 GLY A N 1
ATOM 689 C CA . GLY A 1 90 ? 8.680 -6.661 -23.235 1.00 94.81 90 GLY A CA 1
ATOM 690 C C . GLY A 1 90 ? 9.956 -6.584 -24.074 1.00 94.81 90 GLY A C 1
ATOM 691 O O . GLY A 1 90 ? 10.999 -6.179 -23.565 1.00 94.81 90 GLY A O 1
ATOM 692 N N . LYS A 1 91 ? 9.867 -6.854 -25.383 1.00 95.38 91 LYS A N 1
ATOM 693 C CA . LYS A 1 91 ? 11.001 -6.717 -26.309 1.00 95.38 91 LYS A CA 1
ATOM 694 C C . LYS A 1 91 ? 11.468 -5.264 -26.456 1.00 95.38 91 LYS A C 1
ATOM 696 O O . LYS A 1 91 ? 12.667 -5.016 -26.396 1.00 95.38 91 LYS A O 1
ATOM 701 N N . VAL A 1 92 ? 10.545 -4.315 -26.631 1.00 94.00 92 VAL A N 1
ATOM 702 C CA . VAL A 1 92 ? 10.86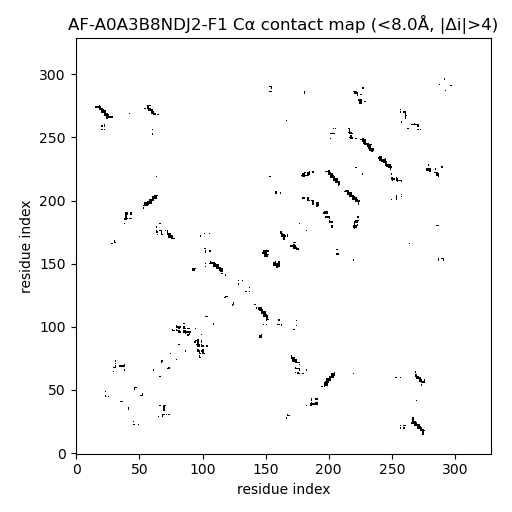6 -2.886 -26.838 1.00 94.00 92 VAL A CA 1
ATOM 703 C C . VAL A 1 92 ? 11.499 -2.259 -25.595 1.00 94.00 92 VAL A C 1
ATOM 705 O O . VAL A 1 92 ? 12.479 -1.526 -25.703 1.00 94.00 92 VAL A O 1
ATOM 708 N N . PHE A 1 93 ? 10.965 -2.558 -24.410 1.00 92.88 93 PHE A N 1
ATOM 709 C CA . PHE A 1 93 ? 11.389 -1.934 -23.155 1.00 92.88 93 PHE A CA 1
ATOM 710 C C . PHE A 1 93 ? 12.321 -2.816 -22.309 1.00 92.88 93 PHE A C 1
ATOM 712 O O . PHE A 1 93 ? 12.695 -2.425 -21.202 1.00 92.88 93 PHE A O 1
ATOM 719 N N . GLY A 1 94 ? 12.736 -3.977 -22.824 1.00 90.88 94 GLY A N 1
ATOM 720 C CA . GLY A 1 94 ? 13.698 -4.870 -22.174 1.00 90.88 94 GLY A CA 1
ATOM 721 C C . GLY A 1 94 ? 13.186 -5.478 -20.867 1.00 90.88 94 GLY A C 1
ATOM 722 O O . GLY A 1 94 ? 13.914 -5.484 -19.877 1.00 90.88 94 GLY A O 1
ATOM 723 N N . LYS A 1 95 ? 11.939 -5.959 -20.856 1.00 90.75 95 LYS A N 1
ATOM 724 C CA . LYS A 1 95 ? 11.286 -6.604 -19.706 1.00 90.75 95 LYS A CA 1
ATOM 725 C C . LYS A 1 95 ? 10.772 -7.998 -20.042 1.00 90.75 95 LYS A C 1
ATOM 727 O O . LYS A 1 95 ? 10.425 -8.280 -21.187 1.00 90.75 95 LYS A O 1
ATOM 732 N N . SER A 1 96 ? 10.646 -8.837 -19.012 1.00 93.31 96 SER A N 1
ATOM 733 C CA . SER A 1 96 ? 9.970 -10.134 -19.115 1.00 93.31 96 SER A CA 1
ATOM 734 C C . SER A 1 96 ? 8.528 -9.952 -19.620 1.00 93.31 96 SER A C 1
ATOM 736 O O . SER A 1 96 ? 7.762 -9.222 -18.980 1.00 93.31 96 SER A O 1
ATOM 738 N N . PRO A 1 97 ? 8.128 -10.608 -20.729 1.00 96.81 97 PRO A N 1
ATOM 739 C CA . PRO A 1 97 ? 6.757 -10.558 -21.232 1.00 96.81 97 PRO A CA 1
ATOM 740 C C . PRO A 1 97 ? 5.715 -10.966 -20.190 1.00 96.81 97 PRO A C 1
ATOM 742 O O . PRO A 1 97 ? 4.637 -10.386 -20.158 1.00 96.81 97 PRO A O 1
ATOM 745 N N . ASN A 1 98 ? 6.043 -11.923 -19.321 1.00 97.25 98 ASN A N 1
ATOM 746 C CA . ASN A 1 98 ? 5.158 -12.437 -18.278 1.00 97.25 98 ASN A CA 1
ATOM 747 C C . ASN A 1 98 ? 4.860 -11.357 -17.226 1.00 97.25 98 ASN A C 1
ATOM 749 O O . ASN A 1 98 ? 3.706 -11.133 -16.872 1.00 97.25 98 ASN A O 1
ATOM 753 N N . LYS A 1 99 ? 5.882 -10.600 -16.798 1.00 95.56 99 LYS A N 1
ATOM 754 C CA . LYS A 1 99 ? 5.685 -9.449 -15.903 1.00 95.56 99 LYS A CA 1
ATOM 755 C C . LYS A 1 99 ? 4.916 -8.323 -16.599 1.00 95.56 99 LYS A C 1
ATOM 757 O O . LYS A 1 99 ? 4.015 -7.746 -16.006 1.00 95.56 99 LYS A O 1
ATOM 762 N N . VAL A 1 100 ? 5.231 -8.027 -17.863 1.00 96.56 100 VAL A N 1
ATOM 763 C CA . VAL A 1 100 ? 4.501 -7.004 -18.636 1.00 96.56 100 VAL A CA 1
ATOM 764 C C . VAL A 1 100 ? 3.027 -7.372 -18.791 1.00 96.56 100 VAL A C 1
ATOM 766 O O . VAL A 1 100 ? 2.173 -6.502 -18.683 1.00 96.56 100 VAL A O 1
ATOM 769 N N . GLU A 1 101 ? 2.716 -8.647 -19.006 1.00 97.94 101 GLU A N 1
ATOM 770 C CA . GLU A 1 101 ? 1.339 -9.136 -19.046 1.00 97.94 101 GLU A CA 1
ATOM 771 C C . GLU A 1 101 ? 0.603 -8.825 -17.741 1.00 97.94 101 GLU A C 1
ATOM 773 O O . GLU A 1 101 ? -0.495 -8.278 -17.786 1.00 97.94 101 GLU A O 1
ATOM 778 N N . LEU A 1 102 ? 1.225 -9.088 -16.588 1.00 97.38 102 LEU A N 1
ATOM 779 C CA . LEU A 1 102 ? 0.657 -8.721 -15.294 1.00 97.38 102 LEU A CA 1
ATOM 780 C C . LEU A 1 102 ? 0.434 -7.202 -15.165 1.00 97.38 102 LEU A C 1
ATOM 782 O O . LEU A 1 102 ? -0.654 -6.791 -14.773 1.00 97.38 102 LEU A O 1
ATOM 786 N N . ILE A 1 103 ? 1.395 -6.363 -15.576 1.00 96.75 103 ILE A N 1
ATOM 787 C CA . ILE A 1 103 ? 1.251 -4.889 -15.563 1.00 96.75 103 ILE A CA 1
ATOM 788 C C . ILE A 1 103 ? 0.031 -4.450 -16.383 1.00 96.75 103 ILE A C 1
ATOM 790 O O . ILE A 1 103 ? -0.743 -3.597 -15.953 1.00 96.75 103 ILE A O 1
ATOM 794 N N . LEU A 1 104 ? -0.154 -5.038 -17.569 1.00 96.44 104 LEU A N 1
ATOM 795 C CA . LEU A 1 104 ? -1.259 -4.700 -18.468 1.00 96.44 104 LEU A CA 1
ATOM 796 C C . LEU A 1 104 ? -2.631 -5.123 -17.925 1.00 96.44 104 LEU A C 1
ATOM 798 O O . LEU A 1 104 ? -3.629 -4.510 -18.307 1.00 96.44 104 LEU A O 1
ATOM 802 N N . ARG A 1 105 ? -2.695 -6.139 -17.052 1.00 95.44 105 ARG A N 1
ATOM 803 C CA . ARG A 1 105 ? -3.939 -6.550 -16.376 1.00 95.44 105 ARG A CA 1
ATOM 804 C C . ARG A 1 105 ? -4.401 -5.528 -15.342 1.00 95.44 105 ARG A C 1
ATOM 806 O O . ARG A 1 105 ? -5.602 -5.376 -15.151 1.00 95.44 105 ARG A O 1
ATOM 813 N N . GLU A 1 106 ? -3.469 -4.811 -14.720 1.00 95.31 106 GLU A N 1
ATOM 814 C CA . GLU A 1 106 ? -3.785 -3.845 -13.661 1.00 95.31 106 GLU A CA 1
ATOM 815 C C . GLU A 1 106 ? -4.252 -2.486 -14.203 1.00 95.31 106 GLU A C 1
ATOM 817 O O . GLU A 1 106 ? -4.898 -1.720 -13.486 1.00 95.31 106 GLU A O 1
ATOM 822 N N . GLY A 1 107 ? -3.960 -2.172 -15.470 1.00 93.25 107 GLY A N 1
ATOM 823 C CA . GLY A 1 107 ? -4.508 -0.989 -16.124 1.00 93.25 107 GLY A CA 1
ATOM 824 C C . GLY A 1 107 ? -3.680 -0.445 -17.290 1.00 93.25 107 GLY A C 1
ATOM 825 O O . GLY A 1 107 ? -2.649 -1.000 -17.676 1.00 93.25 107 GLY A O 1
ATOM 826 N N . PRO A 1 108 ? -4.127 0.675 -17.885 1.00 93.56 108 PRO A N 1
ATOM 827 C CA . PRO A 1 108 ? -3.405 1.320 -18.968 1.00 93.56 108 PRO A CA 1
ATOM 828 C C . PRO A 1 108 ? -2.095 1.939 -18.470 1.00 93.56 108 PRO A C 1
ATOM 830 O O . PRO A 1 108 ? -2.056 2.734 -17.526 1.00 93.56 108 PRO A O 1
ATOM 833 N N . VAL A 1 109 ? -1.020 1.629 -19.187 1.00 94.81 109 VAL A N 1
ATOM 834 C CA . VAL A 1 109 ? 0.293 2.248 -18.998 1.00 94.81 109 VAL A CA 1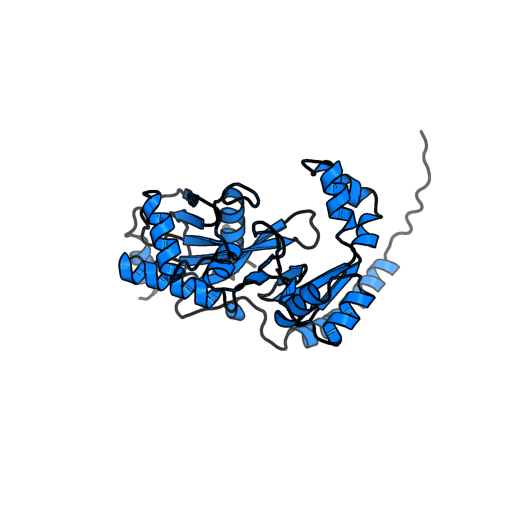
ATOM 835 C C . VAL A 1 109 ? 0.192 3.727 -19.357 1.00 94.81 109 VAL A C 1
ATOM 837 O O . VAL A 1 109 ? -0.115 4.082 -20.492 1.00 94.81 109 VAL A O 1
ATOM 840 N N . SER A 1 110 ? 0.430 4.584 -18.369 1.00 92.62 110 SER A N 1
ATOM 841 C CA . SER A 1 110 ? 0.362 6.041 -18.495 1.00 92.62 110 SER A CA 1
ATOM 842 C C . SER A 1 110 ? 1.670 6.638 -19.012 1.00 92.62 110 SER A C 1
ATOM 844 O O . SER A 1 110 ? 1.645 7.624 -19.741 1.00 92.62 110 SER A O 1
ATOM 846 N N . ALA A 1 111 ? 2.808 6.051 -18.637 1.00 93.44 111 ALA A N 1
ATOM 847 C CA . ALA A 1 111 ? 4.130 6.472 -19.088 1.00 93.44 111 ALA A CA 1
ATOM 848 C C . ALA A 1 111 ? 5.148 5.334 -18.939 1.00 93.44 111 ALA A C 1
ATOM 850 O O . ALA A 1 111 ? 4.890 4.335 -18.268 1.00 93.44 111 ALA A O 1
ATOM 851 N N . VAL A 1 112 ? 6.326 5.516 -19.534 1.00 93.69 112 VAL A N 1
ATOM 852 C CA . VAL A 1 112 ? 7.510 4.700 -19.257 1.00 93.69 112 VAL A CA 1
ATOM 853 C C . VAL A 1 112 ? 8.644 5.637 -18.868 1.00 93.69 112 VAL A C 1
ATOM 855 O O . VAL A 1 112 ? 8.963 6.565 -19.610 1.00 93.69 112 VAL A O 1
ATOM 858 N N . ILE A 1 113 ? 9.252 5.398 -17.710 1.00 90.56 113 ILE A N 1
ATOM 859 C CA . ILE A 1 113 ? 10.420 6.138 -17.239 1.00 90.56 113 ILE A CA 1
ATOM 860 C C . ILE A 1 113 ? 11.673 5.363 -17.672 1.00 90.56 113 ILE A C 1
ATOM 862 O O . ILE A 1 113 ? 11.857 4.226 -17.226 1.00 90.56 113 ILE A O 1
ATOM 866 N N . PRO A 1 114 ? 12.555 5.934 -18.514 1.00 89.94 114 PRO A N 1
ATOM 867 C CA . PRO A 1 114 ? 13.801 5.290 -18.918 1.00 89.94 114 PRO A CA 1
ATOM 868 C C . PRO A 1 114 ? 14.833 5.391 -17.787 1.00 89.94 114 PRO A C 1
ATOM 870 O O . PRO A 1 114 ? 15.770 6.188 -17.840 1.00 89.94 114 PRO A O 1
ATOM 873 N N . PHE A 1 115 ? 14.648 4.596 -16.734 1.00 84.88 115 PHE A N 1
ATOM 874 C CA . PHE A 1 115 ? 15.428 4.672 -15.497 1.00 84.88 115 PHE A CA 1
ATOM 875 C C . PHE A 1 115 ? 16.936 4.490 -15.735 1.00 84.88 115 PHE A C 1
ATOM 877 O O . PHE A 1 115 ? 17.739 5.206 -15.144 1.00 84.88 115 PHE A O 1
ATOM 884 N N . LYS A 1 116 ? 17.331 3.679 -16.729 1.00 85.00 116 LYS A N 1
ATOM 885 C CA . LYS A 1 116 ? 18.728 3.573 -17.192 1.00 85.00 116 LYS A CA 1
ATOM 886 C C . LYS A 1 116 ? 19.352 4.925 -17.561 1.00 85.00 116 LYS A C 1
ATOM 888 O O . LYS A 1 116 ? 20.548 5.112 -17.374 1.00 85.00 116 LYS A O 1
ATOM 893 N N . TRP A 1 117 ? 18.584 5.848 -18.140 1.00 85.06 117 TRP A N 1
ATOM 894 C CA . TRP A 1 117 ? 19.069 7.186 -18.494 1.00 85.06 117 TRP A CA 1
ATOM 895 C C . TRP A 1 117 ? 19.084 8.117 -17.288 1.00 85.06 117 TRP A C 1
ATOM 897 O O . TRP A 1 117 ? 20.030 8.882 -17.139 1.00 85.06 117 TRP A O 1
ATOM 907 N N . VAL A 1 118 ? 18.082 8.009 -16.413 1.00 84.31 118 VAL A N 1
ATOM 908 C CA . VAL A 1 118 ? 18.020 8.767 -15.155 1.00 84.31 118 VAL A CA 1
ATOM 909 C C . VAL A 1 118 ? 19.244 8.459 -14.286 1.00 84.31 118 VAL A C 1
ATOM 911 O O . VAL A 1 118 ? 19.911 9.373 -13.813 1.00 84.31 118 VAL A O 1
ATOM 914 N N . LEU A 1 119 ? 19.609 7.182 -14.159 1.00 82.94 119 LEU A N 1
ATOM 915 C CA . LEU A 1 119 ? 20.752 6.743 -13.355 1.00 82.94 119 LEU A CA 1
ATOM 916 C C . LEU A 1 119 ? 22.125 7.082 -13.964 1.00 82.94 119 LEU A C 1
ATOM 918 O O . LEU A 1 119 ? 23.135 7.005 -13.269 1.00 82.94 119 LEU A O 1
ATOM 922 N N . LYS A 1 120 ? 22.205 7.523 -15.229 1.00 85.94 120 LYS A N 1
ATOM 923 C CA . LYS A 1 120 ? 23.465 8.070 -15.775 1.00 85.94 120 LYS A CA 1
ATOM 924 C C . LYS A 1 120 ? 23.847 9.408 -15.141 1.00 85.94 120 LYS A C 1
ATOM 926 O O . LYS A 1 120 ? 25.010 9.802 -15.232 1.00 85.94 120 LYS A O 1
ATOM 931 N N . ASP A 1 121 ? 22.902 10.111 -14.518 1.00 87.81 121 ASP A N 1
ATOM 932 C CA . ASP A 1 121 ? 23.219 11.301 -13.737 1.00 87.81 121 ASP A CA 1
ATOM 933 C C . ASP A 1 121 ? 23.949 10.890 -12.453 1.00 87.81 121 ASP A C 1
ATOM 935 O O . ASP A 1 121 ? 23.378 10.251 -11.563 1.00 87.81 121 ASP A O 1
ATOM 939 N N . LYS A 1 122 ? 25.226 11.276 -12.353 1.00 86.88 122 LYS A N 1
ATOM 940 C CA . LYS A 1 122 ? 26.078 10.945 -11.205 1.00 86.88 122 LYS A CA 1
ATOM 941 C C . LYS A 1 122 ? 25.478 11.406 -9.882 1.00 86.88 122 LYS A C 1
ATOM 943 O O . LYS A 1 122 ? 25.577 10.673 -8.912 1.00 86.88 122 LYS A O 1
ATOM 948 N N . ARG A 1 123 ? 24.780 12.546 -9.852 1.00 89.25 123 ARG A N 1
ATOM 949 C CA . ARG A 1 123 ? 24.185 13.094 -8.620 1.00 89.25 123 ARG A CA 1
ATOM 950 C C . ARG A 1 123 ? 23.073 12.196 -8.085 1.00 89.25 123 ARG A C 1
ATOM 952 O O . ARG A 1 123 ? 22.901 12.066 -6.877 1.00 89.25 123 ARG A O 1
ATOM 959 N N . ILE A 1 124 ? 22.305 11.585 -8.989 1.00 84.50 124 ILE A N 1
ATOM 960 C CA . ILE A 1 124 ? 21.237 10.647 -8.628 1.00 84.50 124 ILE A CA 1
ATOM 961 C C . ILE A 1 124 ? 21.856 9.333 -8.155 1.00 84.50 124 ILE A C 1
ATOM 963 O O . ILE A 1 124 ? 21.494 8.839 -7.089 1.00 84.50 124 ILE A O 1
ATOM 967 N N . SER A 1 125 ? 22.825 8.807 -8.907 1.00 84.38 125 SER A N 1
ATOM 968 C CA . SER A 1 125 ? 23.528 7.577 -8.541 1.00 84.38 125 SER A CA 1
ATOM 969 C C . SER A 1 125 ? 24.253 7.696 -7.198 1.00 84.38 125 SER A C 1
ATOM 971 O O . SER A 1 125 ? 24.080 6.836 -6.344 1.00 84.38 125 SER A O 1
ATOM 973 N N . GLU A 1 126 ? 24.981 8.784 -6.948 1.00 89.12 126 GLU A N 1
ATOM 974 C CA . GLU A 1 126 ? 25.652 9.052 -5.667 1.00 89.12 126 GLU A CA 1
ATOM 975 C C . GLU A 1 126 ? 24.663 9.102 -4.500 1.00 89.12 126 GLU A C 1
ATOM 977 O O . GLU A 1 126 ? 24.944 8.564 -3.433 1.00 89.12 126 GLU A O 1
ATOM 982 N N . ARG A 1 127 ? 23.475 9.684 -4.698 1.00 88.44 127 ARG A N 1
ATOM 983 C CA . ARG A 1 127 ? 22.439 9.743 -3.659 1.00 88.44 127 ARG A CA 1
ATOM 984 C C . ARG A 1 127 ? 21.845 8.369 -3.337 1.00 88.44 127 ARG A C 1
ATOM 986 O O . ARG A 1 127 ? 21.582 8.080 -2.171 1.00 88.44 127 ARG A O 1
ATOM 993 N N . ILE A 1 128 ? 21.651 7.519 -4.345 1.00 86.38 128 ILE A N 1
ATOM 994 C CA . ILE A 1 128 ? 21.189 6.137 -4.145 1.00 86.38 128 ILE A CA 1
ATOM 995 C C . ILE A 1 128 ? 22.279 5.314 -3.454 1.00 86.38 128 ILE A C 1
ATOM 997 O O . ILE A 1 128 ? 22.018 4.669 -2.442 1.00 86.38 128 ILE A O 1
ATOM 1001 N N . LEU A 1 129 ? 23.518 5.374 -3.943 1.00 89.06 129 LEU A N 1
ATOM 1002 C CA . LEU A 1 129 ? 24.634 4.631 -3.356 1.00 89.06 129 LEU A CA 1
ATOM 1003 C C . LEU A 1 129 ? 24.942 5.095 -1.926 1.00 89.06 129 LEU A C 1
ATOM 1005 O O . LEU A 1 129 ? 25.170 4.261 -1.058 1.00 89.06 129 LEU A O 1
ATOM 1009 N N . GLY A 1 130 ? 24.858 6.399 -1.650 1.00 90.62 130 GLY A N 1
ATOM 1010 C CA . GLY A 1 130 ? 25.040 6.964 -0.310 1.00 90.62 130 GLY A CA 1
ATOM 1011 C C . GLY A 1 130 ? 23.941 6.594 0.692 1.00 90.62 130 GLY A C 1
ATOM 1012 O O . GLY A 1 130 ? 24.146 6.745 1.891 1.00 90.62 130 GLY A O 1
ATOM 1013 N N . SER A 1 131 ? 22.794 6.094 0.222 1.00 87.31 131 SER A N 1
ATOM 1014 C CA . SER A 1 131 ? 21.712 5.554 1.063 1.00 87.31 131 SER A CA 1
ATOM 1015 C C . SER A 1 131 ? 21.628 4.023 1.028 1.00 87.31 131 SER A C 1
ATOM 1017 O O . SER A 1 131 ? 20.750 3.438 1.658 1.00 87.31 131 SER A O 1
ATOM 1019 N N . SER A 1 132 ? 22.535 3.355 0.310 1.00 91.06 132 SER A N 1
ATOM 1020 C CA . SER A 1 132 ? 22.521 1.902 0.145 1.00 91.06 132 SER A CA 1
ATOM 1021 C C . SER A 1 132 ? 23.185 1.203 1.328 1.00 91.06 132 SER A C 1
ATOM 1023 O O . SER A 1 132 ? 24.341 1.472 1.639 1.00 91.06 132 SER A O 1
ATOM 1025 N N . PHE A 1 133 ? 22.490 0.233 1.928 1.00 91.00 133 PHE A N 1
ATOM 1026 C CA . PHE A 1 133 ? 23.065 -0.629 2.968 1.00 91.00 133 PHE A CA 1
ATOM 1027 C C . PHE A 1 133 ? 24.246 -1.467 2.440 1.00 91.00 133 PHE A C 1
ATOM 1029 O O . PHE A 1 133 ? 25.247 -1.648 3.126 1.00 91.00 133 PHE A O 1
ATOM 1036 N N . ASN A 1 134 ? 24.153 -1.936 1.189 1.00 93.56 134 ASN A N 1
ATOM 1037 C CA . ASN A 1 134 ? 25.230 -2.620 0.476 1.00 93.56 134 ASN A CA 1
ATOM 1038 C C . ASN A 1 134 ? 25.372 -2.034 -0.935 1.00 93.56 134 ASN A C 1
ATOM 1040 O O . ASN A 1 134 ? 24.481 -2.166 -1.776 1.00 93.56 134 ASN A O 1
ATOM 1044 N N . VAL A 1 135 ? 26.508 -1.388 -1.198 1.00 90.88 135 VAL A N 1
ATOM 1045 C CA . VAL A 1 135 ? 26.803 -0.729 -2.481 1.00 90.88 135 VAL A CA 1
ATOM 1046 C C . VAL A 1 135 ? 26.861 -1.731 -3.636 1.00 90.88 135 VAL A C 1
ATOM 1048 O O . VAL A 1 135 ? 26.322 -1.463 -4.708 1.00 90.88 135 VAL A O 1
ATOM 1051 N N . SER A 1 136 ? 27.477 -2.895 -3.428 1.00 90.94 136 SER A N 1
ATOM 1052 C CA . SER A 1 136 ? 27.637 -3.913 -4.473 1.00 90.94 136 SER A CA 1
ATOM 1053 C C . SER A 1 136 ? 26.293 -4.477 -4.919 1.00 90.94 136 SER A C 1
ATOM 1055 O O . SER A 1 136 ? 26.054 -4.633 -6.115 1.00 90.94 136 SER A O 1
ATOM 1057 N N . ASP A 1 137 ? 25.395 -4.749 -3.973 1.00 90.81 137 ASP A N 1
ATOM 1058 C CA . ASP A 1 137 ? 24.053 -5.234 -4.298 1.00 90.81 137 ASP A CA 1
ATOM 1059 C C . ASP A 1 137 ? 23.177 -4.124 -4.883 1.00 90.81 137 ASP A C 1
ATOM 1061 O O . ASP A 1 137 ? 22.441 -4.370 -5.836 1.00 90.81 137 ASP A O 1
ATOM 1065 N N . SER A 1 138 ? 23.332 -2.883 -4.415 1.00 88.38 138 SER A N 1
ATOM 1066 C CA . SER A 1 138 ? 22.674 -1.716 -5.013 1.00 88.38 138 SER A CA 1
ATOM 1067 C C . SER A 1 138 ? 23.027 -1.554 -6.493 1.00 88.38 138 SER A C 1
ATOM 1069 O O . SER A 1 138 ? 22.138 -1.370 -7.322 1.00 88.38 138 SER A O 1
ATOM 1071 N N . LEU A 1 139 ? 24.301 -1.727 -6.866 1.00 87.31 139 LEU A N 1
ATOM 1072 C CA . LEU A 1 139 ? 24.733 -1.691 -8.267 1.00 87.31 139 LEU A CA 1
ATOM 1073 C C . LEU A 1 139 ? 24.091 -2.802 -9.113 1.00 87.31 139 LEU A C 1
ATOM 1075 O O . LEU A 1 139 ? 23.690 -2.541 -10.248 1.00 87.31 139 LEU A O 1
ATOM 1079 N N . LYS A 1 140 ? 23.940 -4.018 -8.565 1.00 87.12 140 LYS A N 1
ATOM 1080 C CA . LYS A 1 140 ? 23.225 -5.113 -9.247 1.00 87.12 140 LYS A CA 1
ATOM 1081 C C . LYS A 1 140 ? 21.754 -4.760 -9.452 1.00 87.12 140 LYS A C 1
ATOM 1083 O O . LYS A 1 140 ? 21.240 -4.913 -10.555 1.00 87.12 140 LYS A O 1
ATOM 1088 N N . ILE A 1 141 ? 21.093 -4.257 -8.408 1.00 85.06 141 ILE A N 1
ATOM 1089 C CA . ILE A 1 141 ? 19.685 -3.843 -8.443 1.00 85.06 141 ILE A CA 1
ATOM 1090 C C . ILE A 1 141 ? 19.485 -2.737 -9.486 1.00 85.06 141 ILE A C 1
ATOM 1092 O O . ILE A 1 141 ? 18.603 -2.846 -10.338 1.00 85.06 141 ILE A O 1
ATOM 1096 N N . ILE A 1 142 ? 20.337 -1.713 -9.481 1.00 82.69 142 ILE A N 1
ATOM 1097 C CA . ILE A 1 142 ? 20.329 -0.608 -10.447 1.00 82.69 142 ILE A CA 1
ATOM 1098 C C . ILE A 1 142 ? 20.376 -1.114 -11.895 1.00 82.69 142 ILE A C 1
ATOM 1100 O O . ILE A 1 142 ? 19.609 -0.631 -12.730 1.00 82.69 142 ILE A O 1
ATOM 1104 N N . ASP A 1 143 ? 21.220 -2.103 -12.203 1.00 79.50 143 ASP A N 1
ATOM 1105 C CA . ASP A 1 143 ? 21.336 -2.640 -13.566 1.00 79.50 143 ASP A CA 1
ATOM 1106 C C . ASP A 1 143 ? 20.061 -3.375 -14.035 1.00 79.50 143 ASP A C 1
ATOM 1108 O O . ASP A 1 143 ? 19.744 -3.402 -15.232 1.00 79.50 143 ASP A O 1
ATOM 1112 N N . THR A 1 144 ? 19.257 -3.896 -13.098 1.00 78.69 144 THR A N 1
ATOM 1113 C CA . THR A 1 144 ? 17.965 -4.524 -13.425 1.00 78.69 144 THR A CA 1
ATOM 1114 C C . THR A 1 144 ? 16.894 -3.509 -13.852 1.00 78.69 144 THR A C 1
ATOM 1116 O O . THR A 1 144 ? 16.031 -3.821 -14.685 1.00 78.69 144 THR A O 1
ATOM 1119 N N . PHE A 1 145 ? 16.957 -2.267 -13.360 1.00 73.69 145 PHE A N 1
ATOM 1120 C CA . PHE A 1 145 ? 15.965 -1.225 -13.633 1.00 73.69 145 PHE A CA 1
ATOM 1121 C C . PHE A 1 145 ? 16.278 -0.453 -14.920 1.00 73.69 145 PHE A C 1
ATOM 1123 O O . PHE A 1 145 ? 16.820 0.651 -14.919 1.00 73.69 145 PHE A O 1
ATOM 1130 N N . LYS A 1 146 ? 15.888 -1.020 -16.068 1.00 83.00 146 LYS A N 1
ATOM 1131 C CA . LYS A 1 146 ? 16.091 -0.367 -17.376 1.00 83.00 146 LYS A CA 1
ATOM 1132 C C . LYS A 1 146 ? 15.026 0.676 -17.692 1.00 83.00 146 LYS A C 1
ATOM 1134 O O . LYS A 1 146 ? 15.331 1.846 -17.911 1.00 83.00 146 LYS A O 1
ATOM 1139 N N . ASN A 1 147 ? 13.781 0.224 -17.731 1.00 90.38 147 ASN A N 1
ATOM 1140 C CA . ASN A 1 147 ? 12.598 1.025 -18.005 1.00 90.38 147 ASN A CA 1
ATOM 1141 C C . ASN A 1 147 ? 11.564 0.690 -16.934 1.00 90.38 147 ASN A C 1
ATOM 1143 O O . ASN A 1 147 ? 11.432 -0.482 -16.589 1.00 90.38 147 ASN A O 1
ATOM 1147 N N . VAL A 1 148 ? 10.850 1.680 -16.412 1.00 91.38 148 VAL A N 1
ATOM 1148 C CA . VAL A 1 148 ? 9.804 1.486 -15.400 1.00 91.38 148 VAL A CA 1
ATOM 1149 C C . VAL A 1 148 ? 8.474 1.914 -15.996 1.00 91.38 148 VAL A C 1
ATOM 1151 O O . VAL A 1 148 ? 8.333 3.045 -16.459 1.00 91.38 148 VAL A O 1
ATOM 1154 N N . PHE A 1 149 ? 7.514 0.999 -16.035 1.00 94.31 149 PHE A N 1
ATOM 1155 C CA . PHE A 1 149 ? 6.168 1.282 -16.516 1.00 94.31 149 PHE A CA 1
ATOM 1156 C C . PHE A 1 149 ? 5.403 1.990 -15.410 1.00 94.31 149 PHE A C 1
ATOM 1158 O O . PHE A 1 149 ? 5.419 1.545 -14.272 1.00 94.31 149 PHE A O 1
ATOM 1165 N N . VAL A 1 150 ? 4.715 3.074 -15.740 1.00 95.19 150 VAL A N 1
ATOM 1166 C CA . VAL A 1 150 ? 3.901 3.815 -14.780 1.00 95.19 150 VAL A CA 1
ATOM 1167 C C . VAL A 1 150 ? 2.441 3.565 -15.101 1.00 95.19 150 VAL A C 1
ATOM 1169 O O . VAL A 1 150 ? 1.986 3.885 -16.202 1.00 95.19 150 VAL A O 1
ATOM 1172 N N . VAL A 1 151 ? 1.697 3.021 -14.144 1.00 95.00 151 VAL A N 1
ATOM 1173 C CA . VAL A 1 151 ? 0.248 2.818 -14.254 1.00 95.00 151 VAL A CA 1
ATOM 1174 C C . VAL A 1 151 ? -0.444 3.686 -13.219 1.00 95.00 151 VAL A C 1
ATOM 1176 O O . VAL A 1 151 ? -0.023 3.782 -12.069 1.00 95.00 151 VAL A O 1
ATOM 1179 N N . LYS A 1 152 ? -1.516 4.350 -13.641 1.00 91.69 152 LYS A N 1
ATOM 1180 C CA . LYS A 1 152 ? -2.329 5.157 -12.743 1.00 91.69 152 LYS A CA 1
ATOM 1181 C C . LYS A 1 152 ? -3.456 4.313 -12.168 1.00 91.69 152 LYS A C 1
ATOM 1183 O O . LYS A 1 152 ? -4.354 3.913 -12.907 1.00 91.69 152 LYS A O 1
ATOM 1188 N N . ARG A 1 153 ? -3.458 4.125 -10.853 1.00 90.62 153 ARG A N 1
ATOM 1189 C CA . ARG A 1 153 ? -4.521 3.441 -10.107 1.00 90.62 153 ARG A CA 1
ATOM 1190 C C . ARG A 1 153 ? -4.666 4.094 -8.738 1.00 90.62 153 ARG A C 1
ATOM 1192 O O . ARG A 1 153 ? -3.741 4.754 -8.288 1.00 90.62 153 ARG A O 1
ATOM 1199 N N . TYR A 1 154 ? -5.844 4.002 -8.120 1.00 89.50 154 TYR A N 1
ATOM 1200 C CA . TYR A 1 154 ? -6.091 4.556 -6.777 1.00 89.50 154 TYR A CA 1
ATOM 1201 C C . TYR A 1 154 ? -5.782 6.060 -6.626 1.00 89.50 154 TYR A C 1
ATOM 1203 O O . TYR A 1 154 ? -5.571 6.560 -5.534 1.00 89.50 154 TYR A O 1
ATOM 1211 N N . GLY A 1 155 ? -5.779 6.811 -7.734 1.00 87.25 155 GLY A N 1
ATOM 1212 C CA . GLY A 1 155 ? -5.467 8.247 -7.735 1.00 87.25 155 GLY A CA 1
ATOM 1213 C C . GLY A 1 155 ? -3.986 8.592 -7.817 1.00 87.25 155 GLY A C 1
ATOM 1214 O O . GLY A 1 155 ? -3.667 9.746 -8.103 1.00 87.25 155 GLY A O 1
ATOM 1215 N N . ILE A 1 156 ? -3.113 7.597 -7.695 1.00 90.81 156 ILE A N 1
ATOM 1216 C CA . ILE A 1 156 ? -1.657 7.729 -7.654 1.00 90.81 156 ILE A CA 1
ATOM 1217 C C . ILE A 1 156 ? -1.007 7.114 -8.899 1.00 90.81 156 ILE A C 1
ATOM 1219 O O . ILE A 1 156 ? -1.672 6.482 -9.727 1.00 90.81 156 ILE A O 1
ATOM 1223 N N . TYR A 1 157 ? 0.289 7.364 -9.071 1.00 92.25 157 TYR A N 1
ATOM 1224 C CA . TYR A 1 157 ? 1.099 6.785 -10.139 1.00 92.25 157 TYR A CA 1
ATOM 1225 C C . TYR A 1 157 ? 1.999 5.718 -9.537 1.00 92.25 157 TYR A C 1
ATOM 1227 O O . TYR A 1 157 ? 2.892 6.042 -8.765 1.00 92.25 157 TYR A O 1
ATOM 1235 N N . LEU A 1 158 ? 1.743 4.470 -9.908 1.00 93.88 158 LEU A N 1
ATOM 1236 C CA . LEU A 1 158 ? 2.458 3.310 -9.407 1.00 93.88 158 LEU A CA 1
ATOM 1237 C C . LEU A 1 158 ? 3.530 2.889 -10.405 1.00 93.88 158 LEU A C 1
ATOM 1239 O O . LEU A 1 158 ? 3.259 2.770 -11.609 1.00 93.88 158 LEU A O 1
ATOM 1243 N N . ASP A 1 159 ? 4.727 2.623 -9.903 1.00 92.06 159 ASP A N 1
ATOM 1244 C CA . ASP A 1 159 ? 5.770 1.923 -10.632 1.00 92.06 159 ASP A CA 1
ATOM 1245 C C . ASP A 1 159 ? 5.386 0.452 -10.819 1.00 92.06 159 ASP A C 1
ATOM 1247 O O . ASP A 1 159 ? 4.892 -0.218 -9.920 1.00 92.06 159 ASP A O 1
ATOM 1251 N N . GLU A 1 160 ? 5.521 -0.032 -12.052 1.00 93.56 160 GLU A N 1
ATOM 1252 C CA . GLU A 1 160 ? 5.141 -1.382 -12.475 1.00 93.56 160 GLU A CA 1
ATOM 1253 C C . GLU A 1 160 ? 3.708 -1.776 -12.058 1.00 93.56 160 GLU A C 1
ATOM 1255 O O . GLU A 1 160 ? 3.434 -2.948 -11.839 1.00 93.56 160 GLU A O 1
ATOM 1260 N N . ALA A 1 161 ? 2.789 -0.807 -11.962 1.00 94.06 161 ALA A N 1
ATOM 1261 C CA . ALA A 1 161 ? 1.412 -0.990 -11.486 1.00 94.06 161 ALA A CA 1
ATOM 1262 C C . ALA A 1 161 ? 1.247 -1.446 -10.024 1.00 94.06 161 ALA A C 1
ATOM 1264 O O . ALA A 1 161 ? 0.174 -1.931 -9.665 1.00 94.06 161 ALA A O 1
ATOM 1265 N N . GLY A 1 162 ? 2.274 -1.263 -9.187 1.00 93.06 162 GLY A N 1
ATOM 1266 C CA . GLY A 1 162 ? 2.299 -1.773 -7.813 1.00 93.06 162 GLY A CA 1
ATOM 1267 C C . GLY A 1 162 ? 2.580 -3.275 -7.763 1.00 93.06 162 GLY A C 1
ATOM 1268 O O . GLY A 1 162 ? 2.292 -3.932 -6.769 1.00 93.06 162 GLY A O 1
ATOM 1269 N N . ILE A 1 163 ? 3.090 -3.842 -8.864 1.00 94.25 163 ILE A N 1
ATOM 1270 C CA . ILE A 1 163 ? 3.477 -5.247 -8.916 1.00 94.25 163 ILE A CA 1
ATOM 1271 C C . ILE A 1 163 ? 4.822 -5.410 -8.246 1.00 94.25 163 ILE A C 1
ATOM 1273 O O . ILE A 1 163 ? 5.848 -4.944 -8.754 1.00 94.25 163 ILE A O 1
ATOM 1277 N N . ASP A 1 164 ? 4.812 -6.181 -7.172 1.00 90.25 164 ASP A N 1
ATOM 1278 C CA . ASP A 1 164 ? 5.971 -6.346 -6.324 1.00 90.25 164 ASP A CA 1
ATOM 1279 C C . ASP A 1 164 ? 6.321 -7.825 -6.121 1.00 90.25 164 ASP A C 1
ATOM 1281 O O . ASP A 1 164 ? 5.472 -8.654 -5.782 1.00 90.25 164 ASP A O 1
ATOM 1285 N N . ALA A 1 165 ? 7.598 -8.139 -6.330 1.00 90.75 165 ALA A N 1
ATOM 1286 C CA . ALA A 1 165 ? 8.191 -9.458 -6.116 1.00 90.75 165 ALA A CA 1
ATOM 1287 C C . ALA A 1 165 ? 8.942 -9.551 -4.776 1.00 90.75 165 ALA A C 1
ATOM 1289 O O . ALA A 1 165 ? 9.349 -10.638 -4.379 1.00 90.75 165 ALA A O 1
ATOM 1290 N N . SER A 1 166 ? 9.138 -8.428 -4.078 1.00 89.75 166 SER A N 1
ATOM 1291 C CA . SER A 1 166 ? 9.756 -8.420 -2.759 1.00 89.75 166 SER A CA 1
ATOM 1292 C C . SER A 1 166 ? 8.873 -9.133 -1.731 1.00 89.75 166 SER A C 1
ATOM 1294 O O . SER A 1 166 ? 7.642 -9.192 -1.881 1.00 89.75 166 SER A O 1
ATOM 1296 N N . ASN A 1 167 ? 9.518 -9.696 -0.702 1.00 92.25 167 ASN A N 1
ATOM 1297 C CA . ASN A 1 167 ? 8.873 -10.443 0.383 1.00 92.25 167 ASN A CA 1
ATOM 1298 C C . ASN A 1 167 ? 7.903 -11.537 -0.108 1.00 92.25 167 ASN A C 1
ATOM 1300 O O . ASN A 1 167 ? 6.892 -11.820 0.529 1.00 92.25 167 ASN A O 1
ATOM 1304 N N . LEU A 1 168 ? 8.218 -12.142 -1.257 1.00 95.19 168 LEU A N 1
ATOM 1305 C CA . LEU A 1 168 ? 7.567 -13.323 -1.818 1.00 95.19 168 LEU A CA 1
ATOM 1306 C C . LEU A 1 168 ? 8.642 -14.359 -2.186 1.00 95.19 168 LEU A C 1
ATOM 1308 O O . LEU A 1 168 ? 9.797 -13.978 -2.406 1.00 95.19 168 LEU A O 1
ATOM 1312 N N . PRO A 1 169 ? 8.294 -15.657 -2.275 1.00 95.44 169 PRO A N 1
ATOM 1313 C CA . PRO A 1 169 ? 9.223 -16.670 -2.764 1.00 95.44 169 PRO A CA 1
ATOM 1314 C C . PRO A 1 169 ? 9.730 -16.355 -4.178 1.00 95.44 169 PRO A C 1
ATOM 1316 O O . PRO A 1 169 ? 9.064 -15.673 -4.962 1.00 95.44 169 PRO A O 1
ATOM 1319 N N . GLU A 1 170 ? 10.906 -16.876 -4.527 1.00 94.38 170 GLU A N 1
ATOM 1320 C CA . GLU A 1 170 ? 11.509 -16.644 -5.841 1.00 94.38 170 GLU A CA 1
ATOM 1321 C C . GLU A 1 170 ? 10.558 -17.041 -6.985 1.00 94.38 170 GLU A C 1
ATOM 1323 O O . GLU A 1 170 ? 9.835 -18.033 -6.914 1.00 94.38 170 GLU A O 1
ATOM 1328 N N . GLY A 1 171 ? 10.533 -16.229 -8.045 1.00 94.94 171 GLY A N 1
ATOM 1329 C CA . GLY A 1 171 ? 9.673 -16.448 -9.209 1.00 94.94 171 GLY A CA 1
ATOM 1330 C C . GLY A 1 171 ? 8.231 -15.956 -9.049 1.00 94.94 171 GLY A C 1
ATOM 1331 O O . GLY A 1 171 ? 7.512 -15.899 -10.049 1.00 94.94 171 GLY A O 1
ATOM 1332 N N . TRP A 1 172 ? 7.808 -15.538 -7.853 1.00 97.19 172 TRP A N 1
ATOM 1333 C CA . TRP A 1 172 ? 6.482 -14.964 -7.629 1.00 97.19 172 TRP A CA 1
ATOM 1334 C C . TRP A 1 172 ? 6.438 -13.451 -7.845 1.00 97.19 172 TRP A C 1
ATOM 1336 O O . TRP A 1 172 ? 7.412 -12.725 -7.650 1.00 97.19 172 TRP A O 1
ATOM 1346 N N . ALA A 1 173 ? 5.260 -12.961 -8.221 1.00 96.88 173 ALA A N 1
ATOM 1347 C CA . ALA A 1 173 ? 4.929 -11.544 -8.234 1.00 96.88 173 ALA A CA 1
ATOM 1348 C C . ALA A 1 173 ? 3.524 -11.329 -7.662 1.00 96.88 173 ALA A C 1
ATOM 1350 O O . ALA A 1 173 ? 2.574 -12.008 -8.057 1.00 96.88 173 ALA A O 1
ATOM 1351 N N . GLY A 1 174 ? 3.392 -10.380 -6.739 1.00 96.25 174 GLY A N 1
ATOM 1352 C CA . GLY A 1 174 ? 2.116 -9.951 -6.176 1.00 96.25 174 GLY A CA 1
ATOM 1353 C C . GLY A 1 174 ? 1.520 -8.814 -6.990 1.00 96.25 174 GLY A C 1
ATOM 1354 O O . GLY A 1 174 ? 2.198 -7.826 -7.254 1.00 96.25 174 GLY A O 1
ATOM 1355 N N . LEU A 1 175 ? 0.258 -8.952 -7.385 1.00 97.12 175 LEU A N 1
ATOM 1356 C CA . LEU A 1 175 ? -0.571 -7.834 -7.826 1.00 97.12 175 LEU A CA 1
ATOM 1357 C C . LEU A 1 175 ? -1.185 -7.148 -6.604 1.00 97.12 175 LEU A C 1
ATOM 1359 O O . LEU A 1 175 ? -1.264 -7.750 -5.536 1.00 97.12 175 LEU A O 1
ATOM 1363 N N . LEU A 1 176 ? -1.697 -5.930 -6.764 1.00 96.44 176 LEU A N 1
ATOM 1364 C CA . LEU A 1 176 ? -2.485 -5.287 -5.711 1.00 96.44 176 LEU A CA 1
ATOM 1365 C C . LEU A 1 176 ? -3.851 -5.986 -5.536 1.00 96.44 176 LEU A C 1
ATOM 1367 O O . LEU A 1 176 ? -4.336 -6.642 -6.481 1.00 96.44 176 LEU A O 1
ATOM 1371 N N . PRO A 1 177 ? -4.515 -5.810 -4.373 1.00 95.94 177 PRO A N 1
ATOM 1372 C CA . PRO A 1 177 ? -5.891 -6.256 -4.181 1.00 95.94 177 PRO A CA 1
ATOM 1373 C C . PRO A 1 177 ? -6.797 -5.714 -5.291 1.00 95.94 177 PRO A C 1
ATOM 1375 O O . PRO A 1 177 ? -6.555 -4.636 -5.851 1.00 95.94 177 PRO A O 1
ATOM 1378 N N . VAL A 1 178 ? -7.834 -6.472 -5.656 1.00 93.88 178 VAL A N 1
ATOM 1379 C CA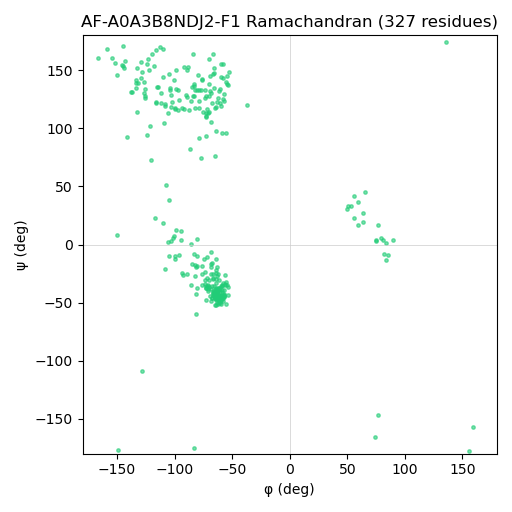 . VAL A 1 178 ? -8.743 -6.067 -6.748 1.00 93.88 178 VAL A CA 1
ATOM 1380 C C . VAL A 1 178 ? -9.494 -4.793 -6.364 1.00 93.88 178 VAL A C 1
ATOM 1382 O O . VAL A 1 178 ? -9.563 -3.854 -7.158 1.00 93.88 178 VAL A O 1
ATOM 1385 N N . ASP A 1 179 ? -10.011 -4.765 -5.135 1.00 95.56 179 ASP A N 1
ATOM 1386 C CA . ASP A 1 179 ? -10.719 -3.635 -4.542 1.00 95.56 179 ASP A CA 1
ATOM 1387 C C . ASP A 1 179 ? -10.337 -3.505 -3.063 1.00 95.56 179 ASP A C 1
ATOM 1389 O O . ASP A 1 179 ? -10.966 -4.097 -2.187 1.00 95.56 179 ASP A O 1
ATOM 1393 N N . SER A 1 180 ? -9.316 -2.696 -2.784 1.00 97.19 180 SER A N 1
ATOM 1394 C CA . SER A 1 180 ? -8.816 -2.485 -1.424 1.00 97.19 180 SER A CA 1
ATOM 1395 C C . SER A 1 180 ? -9.854 -1.855 -0.478 1.00 97.19 180 SER A C 1
ATOM 1397 O O . SER A 1 180 ? -9.775 -2.044 0.733 1.00 97.19 180 SER A O 1
ATOM 1399 N N . CYS A 1 181 ? -10.848 -1.109 -0.978 1.00 97.62 181 CYS A N 1
ATOM 1400 C CA . CYS A 1 181 ? -11.930 -0.594 -0.126 1.00 97.62 181 CYS A CA 1
ATOM 1401 C C . CYS A 1 181 ? -12.892 -1.710 0.288 1.00 97.62 181 CYS A C 1
ATOM 1403 O O . CYS A 1 181 ? -13.369 -1.713 1.425 1.00 97.62 181 CYS A O 1
ATOM 1405 N N . ARG A 1 182 ? -13.168 -2.663 -0.610 1.00 97.38 182 ARG A N 1
ATOM 1406 C CA . ARG A 1 182 ? -13.932 -3.869 -0.271 1.00 97.38 182 ARG A CA 1
ATOM 1407 C C . ARG A 1 182 ? -13.184 -4.705 0.765 1.00 97.38 182 ARG A C 1
ATOM 1409 O O . ARG A 1 182 ? -13.763 -4.981 1.809 1.00 97.38 182 ARG A O 1
ATOM 1416 N N . SER A 1 183 ? -11.908 -5.005 0.538 1.00 98.38 183 SER A N 1
ATOM 1417 C CA . SER A 1 183 ? -11.081 -5.778 1.476 1.00 98.38 183 SER A CA 1
ATOM 1418 C C . SER A 1 183 ? -11.023 -5.118 2.863 1.00 98.38 183 SER A C 1
ATOM 1420 O O . SER A 1 183 ? -11.242 -5.772 3.880 1.00 98.38 183 SER A O 1
ATOM 1422 N N . ALA A 1 184 ? -10.823 -3.792 2.924 1.00 98.62 184 ALA A N 1
ATOM 1423 C CA . ALA A 1 184 ? -10.859 -3.039 4.181 1.00 98.62 184 ALA A CA 1
ATOM 1424 C C . ALA A 1 184 ? -12.225 -3.127 4.888 1.00 98.62 184 ALA A C 1
ATOM 1426 O O . ALA A 1 184 ? -12.294 -3.190 6.116 1.00 98.62 184 ALA A O 1
ATOM 1427 N N . ARG A 1 185 ? -13.328 -3.124 4.127 1.00 98.25 185 ARG A N 1
ATOM 1428 C CA . ARG A 1 185 ? -14.684 -3.273 4.669 1.00 98.25 185 ARG A CA 1
ATOM 1429 C C . ARG A 1 185 ? -14.916 -4.668 5.237 1.00 98.25 185 ARG A C 1
ATOM 1431 O O . ARG A 1 185 ? -15.401 -4.752 6.357 1.00 98.25 185 ARG A O 1
ATOM 1438 N N . GLU A 1 186 ? -14.528 -5.716 4.522 1.00 98.19 186 GLU A N 1
ATOM 1439 C CA . GLU A 1 186 ? -14.679 -7.104 4.975 1.00 98.19 186 GLU A CA 1
ATOM 1440 C C . GLU A 1 186 ? -13.903 -7.350 6.280 1.00 98.19 186 GLU A C 1
ATOM 1442 O O . GLU A 1 186 ? -14.455 -7.884 7.239 1.00 98.19 186 GLU A O 1
ATOM 1447 N N . ILE A 1 187 ? -12.659 -6.859 6.376 1.00 98.69 187 ILE A N 1
ATOM 1448 C CA . ILE A 1 187 ? -11.869 -6.921 7.619 1.00 98.69 187 ILE A CA 1
ATOM 1449 C C . ILE A 1 187 ? -12.595 -6.202 8.761 1.00 98.69 187 ILE A C 1
ATOM 1451 O O . ILE A 1 187 ? -12.724 -6.738 9.863 1.00 98.69 187 ILE A O 1
ATOM 1455 N N . ARG A 1 188 ? -13.101 -4.992 8.500 1.00 98.38 188 ARG A N 1
ATOM 1456 C CA . ARG A 1 188 ? -13.842 -4.208 9.493 1.00 98.38 188 ARG A CA 1
ATOM 1457 C C . ARG A 1 188 ? -15.102 -4.936 9.971 1.00 98.38 188 ARG A C 1
ATOM 1459 O O . ARG A 1 188 ? -15.365 -4.947 11.168 1.00 98.38 188 ARG A O 1
ATOM 1466 N N . GLU A 1 189 ? -15.872 -5.526 9.061 1.00 98.31 189 GLU A N 1
ATOM 1467 C CA . GLU A 1 189 ? -17.107 -6.258 9.367 1.00 98.31 189 GLU A CA 1
ATOM 1468 C C . GLU A 1 189 ? -16.836 -7.509 10.216 1.00 98.31 189 GLU A C 1
ATOM 1470 O O . GLU A 1 189 ? -17.584 -7.789 11.156 1.00 98.31 189 GLU A O 1
ATOM 1475 N N . VAL A 1 190 ? -15.731 -8.221 9.969 1.00 98.56 190 VAL A N 1
ATOM 1476 C CA . VAL A 1 190 ? -15.298 -9.338 10.824 1.00 98.56 190 VAL A CA 1
ATOM 1477 C C . VAL A 1 190 ? -14.951 -8.854 12.234 1.00 98.56 190 VAL A C 1
ATOM 1479 O O . VAL A 1 190 ? -15.422 -9.432 13.215 1.00 98.56 190 VAL A O 1
ATOM 1482 N N . ILE A 1 191 ? -14.190 -7.765 12.367 1.00 98.31 191 ILE A N 1
ATOM 1483 C CA . ILE A 1 191 ? -13.856 -7.187 13.680 1.00 98.31 191 ILE A CA 1
ATOM 1484 C C . ILE A 1 191 ? -15.128 -6.739 14.416 1.00 98.31 191 ILE A C 1
ATOM 1486 O O . ILE A 1 191 ? -15.310 -7.040 15.596 1.00 98.31 191 ILE A O 1
ATOM 1490 N N . GLU A 1 192 ? -16.034 -6.051 13.723 1.00 97.38 192 GLU A N 1
ATOM 1491 C CA . GLU A 1 192 ? -17.270 -5.523 14.302 1.00 97.38 192 GLU A CA 1
ATOM 1492 C C . GLU A 1 192 ? -18.228 -6.646 14.727 1.00 97.38 192 GLU A C 1
ATOM 1494 O O . GLU A 1 192 ? -18.806 -6.595 15.814 1.00 97.38 192 GLU A O 1
ATOM 1499 N N . SER A 1 193 ? -18.364 -7.698 13.918 1.00 98.00 193 SER A N 1
ATOM 1500 C CA . SER A 1 193 ? -19.228 -8.840 14.232 1.00 98.00 193 SER A CA 1
ATOM 1501 C C . SER A 1 193 ? -18.738 -9.639 15.442 1.00 98.00 193 SER A C 1
ATOM 1503 O O . SER A 1 193 ? -19.577 -9.998 16.278 1.00 98.00 193 SER A O 1
ATOM 1505 N N . ASN A 1 194 ? -17.421 -9.840 15.575 1.00 98.25 194 ASN A N 1
ATOM 1506 C CA . ASN A 1 194 ? -16.801 -10.617 16.653 1.00 98.25 194 ASN A CA 1
ATOM 1507 C C . ASN A 1 194 ? -16.627 -9.824 17.955 1.00 98.25 194 ASN A C 1
ATOM 1509 O O . ASN A 1 194 ? -16.903 -10.349 19.030 1.00 98.25 194 ASN A O 1
ATOM 1513 N N . LEU A 1 195 ? -16.188 -8.562 17.880 1.00 97.69 195 LEU A N 1
ATOM 1514 C CA . LEU A 1 195 ? -15.822 -7.774 19.067 1.00 97.69 195 LEU A CA 1
ATOM 1515 C C . LEU A 1 195 ? -16.852 -6.705 19.452 1.00 97.69 195 LEU A C 1
ATOM 1517 O O . LEU A 1 195 ? -16.727 -6.088 20.512 1.00 97.69 195 LEU A O 1
ATOM 1521 N N . LYS A 1 196 ? -17.855 -6.443 18.600 1.00 97.75 196 LYS A N 1
ATOM 1522 C CA . LYS A 1 196 ? -18.818 -5.333 18.759 1.00 97.75 196 LYS A CA 1
ATOM 1523 C C . LYS A 1 196 ? -18.133 -3.971 18.936 1.00 97.75 196 LYS A C 1
ATOM 1525 O O . LYS A 1 196 ? -18.622 -3.104 19.656 1.00 97.75 196 LYS A O 1
ATOM 1530 N N . LYS A 1 197 ? -16.977 -3.788 18.289 1.00 97.44 197 LYS A N 1
ATOM 1531 C CA . LYS A 1 197 ? -16.222 -2.528 18.252 1.00 97.44 197 LYS A CA 1
ATOM 1532 C C . LYS A 1 197 ? -16.261 -1.954 16.847 1.00 97.44 197 LYS A C 1
ATOM 1534 O O . LYS A 1 197 ? -15.930 -2.646 15.890 1.00 97.44 197 LYS A O 1
ATOM 1539 N N . HIS A 1 198 ? -16.596 -0.671 16.727 1.00 96.25 198 HIS A N 1
ATOM 1540 C CA . HIS A 1 198 ? -16.449 0.019 15.440 1.00 96.25 198 HIS A CA 1
ATOM 1541 C C . HIS A 1 198 ? -15.041 0.601 15.298 1.00 96.25 198 HIS A C 1
ATOM 1543 O O . HIS A 1 198 ? -14.664 1.520 16.030 1.00 96.25 198 HIS A O 1
ATOM 1549 N N . VAL A 1 199 ? -14.301 0.088 14.327 1.00 98.00 199 VAL A N 1
ATOM 1550 C CA . VAL A 1 199 ? -12.950 0.531 13.968 1.00 98.00 199 VAL A CA 1
ATOM 1551 C C . VAL A 1 199 ? -12.933 1.111 12.558 1.00 98.00 199 VAL A C 1
ATOM 1553 O O . VAL A 1 199 ? -13.879 0.920 11.787 1.00 98.00 199 VAL A O 1
ATOM 1556 N N . ALA A 1 200 ? -11.842 1.783 12.211 1.00 98.50 200 ALA A N 1
ATOM 1557 C CA . ALA A 1 200 ? -11.489 2.033 10.822 1.00 98.50 200 ALA A CA 1
ATOM 1558 C C . ALA A 1 200 ? -10.441 1.020 10.360 1.00 98.50 200 ALA A C 1
ATOM 1560 O O . ALA A 1 200 ? -9.624 0.555 11.152 1.00 98.50 200 ALA A O 1
ATOM 1561 N N . VAL A 1 201 ? -10.453 0.699 9.070 1.00 98.88 201 VAL A N 1
ATOM 1562 C CA . VAL A 1 201 ? -9.435 -0.140 8.431 1.00 98.88 201 VAL A CA 1
ATOM 1563 C C . VAL A 1 201 ? -8.862 0.616 7.242 1.00 98.88 201 VAL A C 1
ATOM 1565 O O . VAL A 1 201 ? -9.628 1.172 6.454 1.00 98.88 201 VAL A O 1
ATOM 1568 N N . VAL A 1 202 ? -7.537 0.638 7.106 1.00 98.81 202 VAL A N 1
ATOM 1569 C CA . VAL A 1 202 ? -6.819 1.239 5.973 1.00 98.81 202 VAL A CA 1
ATOM 1570 C C . VAL A 1 202 ? -5.879 0.196 5.380 1.00 98.81 202 VAL A C 1
ATOM 1572 O O . VAL A 1 202 ? -5.080 -0.398 6.097 1.00 98.81 202 VAL A O 1
ATOM 1575 N N . ILE A 1 203 ? -5.966 -0.021 4.070 1.00 98.69 203 ILE A N 1
ATOM 1576 C CA . ILE A 1 203 ? -4.988 -0.812 3.323 1.00 98.69 203 ILE A CA 1
ATOM 1577 C C . ILE A 1 203 ? -3.982 0.147 2.705 1.00 98.69 203 ILE A C 1
ATOM 1579 O O . ILE A 1 203 ? -4.375 1.047 1.960 1.00 98.69 203 ILE A O 1
ATOM 1583 N N . THR A 1 204 ? -2.705 -0.065 2.999 1.00 98.38 204 THR A N 1
ATOM 1584 C CA . THR A 1 204 ? -1.596 0.795 2.570 1.00 98.38 204 THR A CA 1
ATOM 1585 C C . THR A 1 204 ? -0.618 0.059 1.671 1.00 98.38 204 THR A C 1
ATOM 1587 O O . THR A 1 204 ? -0.493 -1.162 1.751 1.00 98.38 204 THR A O 1
ATOM 1590 N N . ASP A 1 205 ? 0.080 0.799 0.820 1.00 96.88 205 ASP A N 1
ATOM 1591 C CA . ASP A 1 205 ? 1.203 0.286 0.049 1.00 96.88 205 ASP A CA 1
ATOM 1592 C C . ASP A 1 205 ? 2.289 1.342 -0.122 1.00 96.88 205 ASP A C 1
ATOM 1594 O O . ASP A 1 205 ? 2.018 2.548 -0.111 1.00 96.88 205 ASP A O 1
ATOM 1598 N N . THR A 1 206 ? 3.520 0.882 -0.309 1.00 95.56 206 THR A N 1
ATOM 1599 C CA . THR A 1 206 ? 4.671 1.759 -0.485 1.00 95.56 206 THR A CA 1
ATOM 1600 C C . THR A 1 206 ? 4.720 2.292 -1.917 1.00 95.56 206 THR A C 1
ATOM 1602 O O . THR A 1 206 ? 4.810 1.534 -2.877 1.00 95.56 206 THR A O 1
ATOM 1605 N N . THR A 1 207 ? 4.738 3.615 -2.077 1.00 93.62 207 THR A N 1
ATOM 1606 C CA . THR A 1 207 ? 4.893 4.283 -3.376 1.00 93.62 207 THR A CA 1
ATOM 1607 C C . THR A 1 207 ? 6.096 5.216 -3.384 1.00 93.62 207 THR A C 1
ATOM 1609 O O . THR A 1 207 ? 6.447 5.838 -2.379 1.00 93.62 207 THR A O 1
ATOM 1612 N N . SER A 1 208 ? 6.710 5.388 -4.555 1.00 89.19 208 SER A N 1
ATOM 1613 C CA . SER A 1 208 ? 7.678 6.466 -4.772 1.00 89.19 208 SER A CA 1
ATOM 1614 C C . SER A 1 208 ? 7.007 7.845 -4.707 1.00 89.19 208 SER A C 1
ATOM 1616 O O . SER A 1 208 ? 5.849 8.020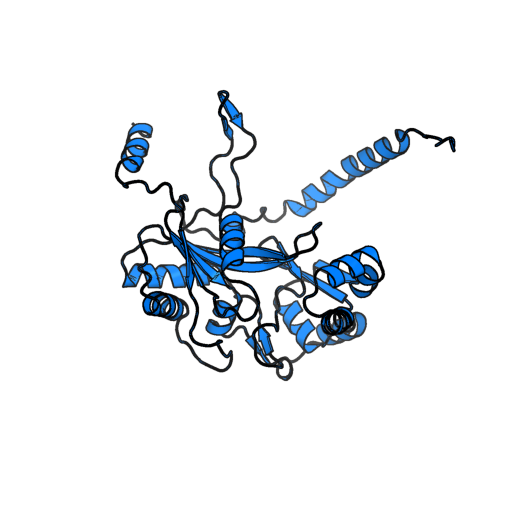 -5.098 1.00 89.19 208 SER A O 1
ATOM 1618 N N . VAL A 1 209 ? 7.740 8.848 -4.212 1.00 88.81 209 VAL A N 1
ATOM 1619 C CA . VAL A 1 209 ? 7.239 10.226 -4.101 1.00 88.81 209 VAL A CA 1
ATOM 1620 C C . VAL A 1 209 ? 7.753 11.068 -5.264 1.00 88.81 209 VAL A C 1
ATOM 1622 O O . VAL A 1 209 ? 8.950 11.326 -5.386 1.00 88.81 209 VAL A O 1
ATOM 1625 N N . LEU A 1 210 ? 6.846 11.565 -6.108 1.00 83.12 210 LEU A N 1
ATOM 1626 C CA . LEU A 1 210 ? 7.221 12.447 -7.215 1.00 83.12 210 LEU A CA 1
ATOM 1627 C C . LEU A 1 210 ? 7.955 13.696 -6.699 1.00 83.12 210 LEU A C 1
ATOM 1629 O O . LEU A 1 210 ? 7.456 14.431 -5.849 1.00 83.12 210 LEU A O 1
ATOM 1633 N N . GLY A 1 211 ? 9.153 13.939 -7.235 1.00 83.25 211 GLY A N 1
ATOM 1634 C CA . GLY A 1 211 ? 9.993 15.083 -6.872 1.00 83.25 211 GLY A CA 1
ATOM 1635 C C . GLY A 1 211 ? 10.850 14.898 -5.614 1.00 83.25 211 GLY A C 1
ATOM 1636 O O . GLY A 1 211 ? 11.586 15.818 -5.257 1.00 83.25 211 GLY A O 1
ATOM 1637 N N . ARG A 1 212 ? 10.807 13.735 -4.948 1.00 86.00 212 ARG A N 1
ATOM 1638 C CA . ARG A 1 212 ? 11.681 13.406 -3.809 1.00 86.00 212 ARG A CA 1
ATOM 1639 C C . ARG A 1 212 ? 12.363 12.059 -4.032 1.00 86.00 212 ARG A C 1
ATOM 1641 O O . ARG A 1 212 ? 11.810 11.167 -4.658 1.00 86.00 212 ARG A O 1
ATOM 1648 N N . THR A 1 213 ? 13.575 11.899 -3.506 1.00 83.12 213 THR A N 1
ATOM 1649 C CA . THR A 1 213 ? 14.202 10.572 -3.425 1.00 83.12 213 THR A CA 1
ATOM 1650 C C . THR A 1 213 ? 13.675 9.860 -2.188 1.00 83.12 213 THR A C 1
ATOM 1652 O O . THR A 1 213 ? 13.905 10.339 -1.075 1.00 83.12 213 THR A O 1
ATOM 1655 N N . GLY A 1 214 ? 12.990 8.742 -2.382 1.00 87.25 214 GLY A N 1
ATOM 1656 C CA . GLY A 1 214 ? 12.430 7.936 -1.306 1.00 87.25 214 GLY A CA 1
ATOM 1657 C C . GLY A 1 214 ? 11.006 7.496 -1.609 1.00 87.25 214 GLY A C 1
ATOM 1658 O O . GLY A 1 214 ? 10.405 7.897 -2.613 1.00 87.25 214 GLY A O 1
ATOM 1659 N N . SER A 1 215 ? 10.486 6.669 -0.718 1.00 92.62 215 SER A N 1
ATOM 1660 C CA . SER A 1 215 ? 9.127 6.158 -0.758 1.00 92.62 215 SER A CA 1
ATOM 1661 C C . SER A 1 215 ? 8.354 6.561 0.492 1.00 92.62 215 SER A C 1
ATOM 1663 O O . SER A 1 215 ? 8.924 7.022 1.484 1.00 92.62 215 SER A O 1
ATOM 1665 N N . ILE A 1 216 ? 7.038 6.433 0.410 1.00 95.62 216 ILE A N 1
ATOM 1666 C CA . ILE A 1 216 ? 6.110 6.613 1.518 1.00 95.62 216 ILE A CA 1
ATOM 1667 C C . ILE A 1 216 ? 4.973 5.613 1.361 1.00 95.62 216 ILE A C 1
ATOM 1669 O O . ILE A 1 216 ? 4.625 5.241 0.241 1.00 95.62 216 ILE A O 1
ATOM 1673 N N . ASP A 1 217 ? 4.381 5.224 2.475 1.00 97.12 217 ASP A N 1
ATOM 1674 C CA . ASP A 1 217 ? 3.161 4.435 2.488 1.00 97.12 217 ASP A CA 1
ATOM 1675 C C . ASP A 1 217 ? 1.936 5.323 2.264 1.00 97.12 217 ASP A C 1
ATOM 1677 O O . ASP A 1 217 ? 1.799 6.386 2.877 1.00 97.12 217 ASP A O 1
ATOM 1681 N N . ILE A 1 218 ? 1.053 4.896 1.364 1.00 97.06 218 ILE A N 1
ATOM 1682 C CA . ILE A 1 218 ? -0.148 5.632 0.966 1.00 97.06 218 ILE A CA 1
ATOM 1683 C C . ILE A 1 218 ? -1.371 4.715 0.958 1.00 97.06 218 ILE A C 1
ATOM 1685 O O . ILE A 1 218 ? -1.255 3.512 0.712 1.00 97.06 218 ILE A O 1
ATOM 1689 N N . ALA A 1 219 ? -2.561 5.272 1.192 1.00 97.94 219 ALA A N 1
ATOM 1690 C CA . ALA A 1 219 ? -3.768 4.463 1.254 1.00 97.94 219 ALA A CA 1
ATOM 1691 C C . ALA A 1 219 ? -4.187 3.995 -0.148 1.00 97.94 219 ALA A C 1
ATOM 1693 O O . ALA A 1 219 ? -4.421 4.792 -1.057 1.00 97.94 219 ALA A O 1
ATOM 1694 N N . LEU A 1 220 ? -4.361 2.684 -0.307 1.00 97.31 220 LEU A N 1
ATOM 1695 C CA . LEU A 1 220 ? -4.984 2.085 -1.489 1.00 97.31 220 LEU A CA 1
ATOM 1696 C C . LEU A 1 220 ? -6.486 1.856 -1.300 1.00 97.31 220 LEU A C 1
ATOM 1698 O O . LEU A 1 220 ? -7.231 1.775 -2.277 1.00 97.31 220 LEU A O 1
ATOM 1702 N N . GLY A 1 221 ? -6.931 1.724 -0.051 1.00 97.75 221 GLY A N 1
ATOM 1703 C CA . GLY A 1 221 ? -8.333 1.552 0.307 1.00 97.75 221 GLY A CA 1
ATOM 1704 C C . GLY A 1 221 ? -8.571 1.753 1.796 1.00 97.75 221 GLY A C 1
ATOM 1705 O O . GLY A 1 221 ? -7.649 1.701 2.603 1.00 97.75 221 GLY A O 1
ATOM 1706 N N . PHE A 1 222 ? -9.821 2.010 2.161 1.00 98.50 222 PHE A N 1
ATOM 1707 C CA . PHE A 1 222 ? -10.213 2.288 3.538 1.00 98.50 222 PHE A CA 1
ATOM 1708 C C . PHE A 1 222 ? -11.684 1.930 3.786 1.00 98.50 222 PHE A C 1
ATOM 1710 O O . PHE A 1 222 ? -12.484 1.852 2.850 1.00 98.50 222 PHE A O 1
ATOM 1717 N N . SER A 1 223 ? -12.046 1.751 5.058 1.00 98.38 223 SER A N 1
ATOM 1718 C CA . SER A 1 223 ? -13.424 1.600 5.533 1.00 98.38 223 SER A CA 1
ATOM 1719 C C . SER A 1 223 ? -13.573 2.144 6.957 1.00 98.38 223 SER A C 1
ATOM 1721 O O . SER A 1 223 ? -12.657 2.037 7.765 1.00 98.38 223 SER A O 1
ATOM 1723 N N . GLY A 1 224 ? -14.735 2.719 7.282 1.00 97.44 224 GLY A N 1
ATOM 1724 C CA . GLY A 1 224 ? -15.047 3.223 8.632 1.00 97.44 224 GLY A CA 1
ATOM 1725 C C . GLY A 1 224 ? -14.484 4.599 8.984 1.00 97.44 224 GLY A C 1
ATOM 1726 O O . GLY A 1 224 ? -14.716 5.072 10.093 1.00 97.44 224 GLY A O 1
ATOM 1727 N N . ILE A 1 225 ? -13.827 5.269 8.037 1.00 97.25 225 ILE A N 1
ATOM 1728 C CA . ILE A 1 225 ? -13.214 6.593 8.193 1.00 97.25 225 ILE A CA 1
ATOM 1729 C C . ILE A 1 225 ? -13.575 7.501 7.008 1.00 97.25 225 ILE A C 1
ATOM 1731 O O . ILE A 1 225 ? -13.644 7.030 5.872 1.00 97.25 225 ILE A O 1
ATOM 1735 N N . ASP A 1 226 ? -13.826 8.788 7.268 1.00 96.19 226 ASP A N 1
ATOM 1736 C CA . ASP A 1 226 ? -13.876 9.814 6.219 1.00 96.19 226 ASP A CA 1
ATOM 1737 C C . ASP A 1 226 ? -12.437 10.073 5.733 1.00 96.19 226 ASP A C 1
ATOM 1739 O O . ASP A 1 226 ? -11.590 10.485 6.533 1.00 96.19 226 ASP A O 1
ATOM 1743 N N . PRO A 1 227 ? -12.114 9.801 4.456 1.00 95.75 227 PRO A N 1
ATOM 1744 C CA . PRO A 1 227 ? -10.736 9.833 3.970 1.00 95.75 227 PRO A CA 1
ATOM 1745 C C . PRO A 1 227 ? -10.133 11.239 3.925 1.00 95.75 227 PRO A C 1
ATOM 1747 O O . PRO A 1 227 ? -8.913 11.375 3.819 1.00 95.75 227 PRO A O 1
ATOM 1750 N N . ILE A 1 228 ? -10.974 12.276 3.982 1.00 94.44 228 ILE A N 1
ATOM 1751 C CA . IL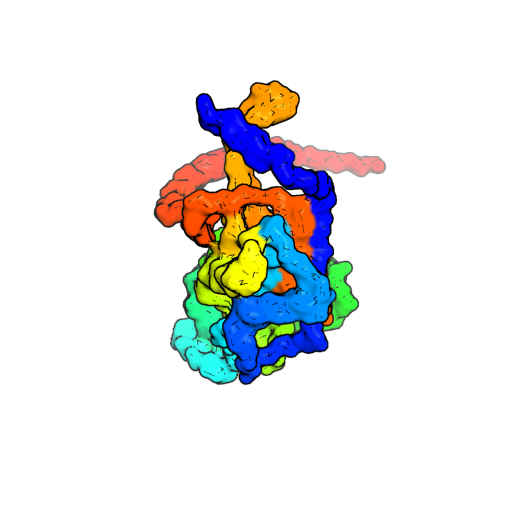E A 1 228 ? -10.573 13.674 3.859 1.00 94.44 228 ILE A CA 1
ATOM 1752 C C . ILE A 1 228 ? -11.112 14.462 5.054 1.00 94.44 228 ILE A C 1
ATOM 1754 O O . ILE A 1 228 ? -12.260 14.288 5.463 1.00 94.44 228 ILE A O 1
ATOM 1758 N N . GLY A 1 229 ? -10.308 15.385 5.579 1.00 91.38 229 GLY A N 1
ATOM 1759 C CA . GLY A 1 229 ? -10.772 16.374 6.548 1.00 91.38 229 GLY A CA 1
ATOM 1760 C C . GLY A 1 229 ? -11.983 17.165 6.032 1.00 91.38 229 GLY A C 1
ATOM 1761 O O . GLY A 1 229 ? -12.045 17.575 4.872 1.00 91.38 229 GLY A O 1
ATOM 1762 N N . ARG A 1 230 ? -12.969 17.398 6.903 1.00 90.50 230 ARG A N 1
ATOM 1763 C CA . ARG A 1 230 ? -14.177 18.186 6.592 1.00 90.50 230 ARG A CA 1
ATOM 1764 C C . ARG A 1 230 ? -14.124 19.574 7.219 1.00 90.50 230 ARG A C 1
ATOM 1766 O O . ARG A 1 230 ? -15.129 20.093 7.683 1.00 90.50 230 ARG A O 1
ATOM 1773 N N . GLU A 1 231 ? -1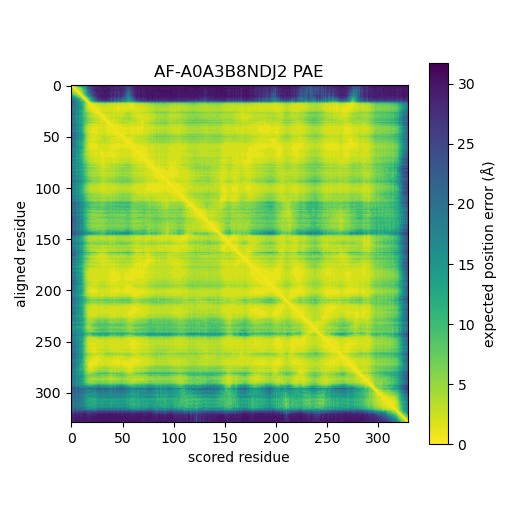2.939 20.177 7.212 1.00 90.19 231 GLU A N 1
ATOM 1774 C CA . GLU A 1 231 ? -12.653 21.439 7.905 1.00 90.19 231 GLU A CA 1
ATOM 1775 C C . GLU A 1 231 ? -12.428 22.602 6.923 1.00 90.19 231 GLU A C 1
ATOM 1777 O O . GLU A 1 231 ? -11.822 23.620 7.269 1.00 90.19 231 GLU A O 1
ATOM 1782 N N . HIS A 1 232 ? -12.868 22.451 5.669 1.00 92.44 232 HIS A N 1
ATOM 1783 C CA . HIS A 1 232 ? -12.687 23.483 4.656 1.00 92.44 232 HIS A CA 1
ATOM 1784 C C . HIS A 1 232 ? -13.375 24.789 5.031 1.00 92.44 232 HIS A C 1
ATOM 1786 O O . HIS A 1 232 ? -14.526 24.787 5.456 1.00 92.44 232 HIS A O 1
ATOM 1792 N N . ALA A 1 233 ? -12.654 25.900 4.859 1.00 93.00 233 ALA A N 1
ATOM 1793 C CA . ALA A 1 233 ? -13.094 27.236 5.243 1.00 93.00 233 ALA A CA 1
ATOM 1794 C C . ALA A 1 233 ? -13.406 27.403 6.743 1.00 93.00 233 ALA A C 1
ATOM 1796 O O . ALA A 1 233 ? -14.008 28.407 7.127 1.00 93.00 233 ALA A O 1
ATOM 1797 N N . ARG A 1 234 ? -12.951 26.484 7.614 1.00 92.44 234 ARG A N 1
ATOM 1798 C CA . ARG A 1 234 ? -13.034 26.685 9.063 1.00 92.44 234 ARG A CA 1
ATOM 1799 C C . ARG A 1 234 ? -12.267 27.941 9.470 1.00 92.44 234 ARG A C 1
ATOM 1801 O O . ARG A 1 234 ? -11.202 28.252 8.931 1.00 92.44 234 ARG A O 1
ATOM 1808 N N . THR A 1 235 ? -12.812 28.627 10.463 1.00 94.94 235 THR A N 1
ATOM 1809 C CA . THR A 1 235 ? -12.191 29.757 11.140 1.00 94.94 235 THR A CA 1
ATOM 1810 C C . THR A 1 235 ? -10.835 29.376 11.744 1.00 94.94 235 THR A C 1
ATOM 1812 O O . THR A 1 235 ? -10.709 28.367 12.443 1.00 94.94 235 THR A O 1
ATOM 1815 N N . ASP A 1 236 ? -9.810 30.174 11.456 1.00 93.44 236 ASP A N 1
ATOM 1816 C CA . ASP A 1 236 ? -8.475 30.039 12.033 1.00 93.44 236 ASP A CA 1
ATOM 1817 C C . ASP A 1 236 ? -8.348 30.710 13.416 1.00 93.44 236 ASP A C 1
ATOM 1819 O O . ASP A 1 236 ? -9.315 31.222 13.982 1.00 93.44 236 ASP A O 1
ATOM 1823 N N . LEU A 1 237 ? -7.127 30.710 13.963 1.00 94.81 237 LEU A N 1
ATOM 1824 C CA . LEU A 1 237 ? -6.797 31.316 15.260 1.00 94.81 237 LEU A CA 1
ATOM 1825 C C . LEU A 1 237 ? -6.985 32.844 15.300 1.00 94.81 237 LEU A C 1
ATOM 1827 O O . LEU A 1 237 ? -6.962 33.424 16.380 1.00 94.81 237 LEU A O 1
ATOM 1831 N N . PHE A 1 238 ? -7.168 33.489 14.148 1.00 96.00 238 PHE A N 1
ATOM 1832 C CA . PHE A 1 238 ? -7.355 34.932 14.002 1.00 96.00 238 PHE A CA 1
ATOM 1833 C C . PHE A 1 238 ? -8.729 35.271 13.419 1.00 96.00 238 PHE A C 1
ATOM 1835 O O . PHE A 1 238 ? -8.930 36.349 12.857 1.00 96.00 238 PHE A O 1
ATOM 1842 N N . HIS A 1 239 ? -9.680 34.349 13.567 1.00 93.88 239 HIS A N 1
ATOM 1843 C CA . HIS A 1 239 ? -11.072 34.511 13.174 1.00 93.88 239 HIS A CA 1
ATOM 1844 C C . HIS A 1 239 ? -11.308 34.695 11.666 1.00 93.88 239 HIS A C 1
ATOM 1846 O O . HIS A 1 239 ? -12.312 35.279 11.260 1.00 93.88 239 HIS A O 1
ATOM 1852 N N . ARG A 1 240 ? -10.416 34.170 10.816 1.00 94.88 240 ARG A N 1
ATOM 1853 C CA . ARG A 1 240 ? -10.536 34.235 9.351 1.00 94.88 240 ARG A CA 1
ATOM 1854 C C . ARG A 1 240 ? -10.841 32.862 8.749 1.00 94.88 240 ARG A C 1
ATOM 1856 O O . ARG A 1 240 ? -10.310 31.863 9.234 1.00 94.88 240 ARG A O 1
ATOM 1863 N N . PRO A 1 241 ? -11.657 32.772 7.683 1.00 94.81 241 PRO A N 1
ATOM 1864 C CA . PRO A 1 241 ? -11.826 31.523 6.945 1.00 94.81 241 PRO A CA 1
ATOM 1865 C C . PRO A 1 241 ? -10.491 31.060 6.354 1.00 94.81 241 PRO A C 1
ATOM 1867 O O . PRO A 1 241 ? -9.862 31.777 5.572 1.00 94.81 241 PRO A O 1
ATOM 1870 N N . LYS A 1 242 ? -10.052 29.852 6.714 1.00 91.81 242 LYS A N 1
ATOM 1871 C CA . LYS A 1 242 ? -8.803 29.280 6.211 1.00 91.81 242 LYS A CA 1
ATOM 1872 C C . LYS A 1 242 ? -9.039 28.501 4.920 1.00 91.81 242 LYS A C 1
ATOM 1874 O O . LYS A 1 242 ? -9.812 27.545 4.886 1.00 91.81 242 LYS A O 1
ATOM 1879 N N . SER A 1 243 ? -8.278 28.837 3.879 1.00 84.56 243 SER A N 1
ATOM 1880 C CA . SER A 1 243 ? -8.109 27.948 2.726 1.00 84.56 243 SER A CA 1
ATOM 1881 C C . SER A 1 243 ? -7.303 26.720 3.171 1.00 84.56 243 SER A C 1
ATOM 1883 O O . SER A 1 243 ? -6.119 26.826 3.489 1.00 84.56 243 SER A O 1
ATOM 1885 N N . GLY A 1 244 ? -7.962 25.570 3.323 1.00 87.88 244 GLY A N 1
ATOM 1886 C CA . GLY A 1 244 ? -7.352 24.337 3.834 1.00 87.88 244 GLY A CA 1
ATOM 1887 C C . GLY A 1 244 ? -8.396 23.365 4.372 1.00 87.88 244 GLY A C 1
ATOM 1888 O O . GLY A 1 244 ? -9.546 23.447 3.959 1.00 87.88 244 GLY A O 1
ATOM 1889 N N . GLY A 1 245 ? -8.000 22.458 5.270 1.00 86.25 245 GLY A N 1
ATOM 1890 C CA . GLY A 1 245 ? -8.922 21.607 6.035 1.00 86.25 245 GLY A CA 1
ATOM 1891 C C . GLY A 1 245 ? -9.482 20.392 5.292 1.00 86.25 245 GLY A C 1
ATOM 1892 O O . GLY A 1 245 ? -10.328 19.697 5.846 1.00 86.25 245 GLY A O 1
ATOM 1893 N N . MET A 1 246 ? -9.007 20.144 4.068 1.00 91.38 246 MET A N 1
ATOM 1894 C CA . MET A 1 246 ? -9.272 18.939 3.272 1.00 91.38 246 MET A CA 1
ATOM 1895 C C . MET A 1 246 ? -8.024 18.054 3.211 1.00 91.38 246 MET A C 1
ATOM 1897 O O . MET A 1 246 ? -7.541 17.708 2.135 1.00 91.38 246 MET A O 1
ATOM 1901 N N . ASP A 1 247 ? -7.454 17.755 4.374 1.00 92.75 247 ASP A N 1
ATOM 1902 C CA . ASP A 1 247 ? -6.260 16.918 4.477 1.00 92.75 247 ASP A CA 1
ATOM 1903 C C . ASP A 1 247 ? -6.619 15.468 4.130 1.00 92.75 247 ASP A C 1
ATOM 1905 O O . ASP A 1 247 ? -7.668 14.986 4.556 1.00 92.75 247 ASP A O 1
ATOM 1909 N N . VAL A 1 248 ? -5.777 14.761 3.371 1.00 95.69 248 VAL A N 1
ATOM 1910 C CA . VAL A 1 248 ? -5.994 13.333 3.083 1.00 95.69 248 VAL A CA 1
ATOM 1911 C C . VAL A 1 248 ? -5.547 12.525 4.300 1.00 95.69 248 VAL A C 1
ATOM 1913 O O . VAL A 1 248 ? -4.372 12.191 4.473 1.00 95.69 248 VAL A O 1
ATOM 1916 N N . ILE A 1 249 ? -6.497 12.274 5.199 1.00 96.19 249 ILE A N 1
ATOM 1917 C CA . ILE A 1 249 ? -6.244 11.686 6.519 1.00 96.19 249 ILE A CA 1
ATOM 1918 C C . ILE A 1 249 ? -5.729 10.252 6.373 1.00 96.19 249 ILE A C 1
ATOM 1920 O O . ILE A 1 249 ? -4.785 9.870 7.059 1.00 96.19 249 ILE A O 1
ATOM 1924 N N . VAL A 1 250 ? -6.303 9.473 5.453 1.00 97.75 250 VAL A N 1
ATOM 1925 C CA . VAL A 1 250 ? -5.917 8.066 5.238 1.00 97.75 250 VAL A CA 1
ATOM 1926 C C . VAL A 1 250 ? -4.478 7.910 4.743 1.00 97.75 250 VAL A C 1
ATOM 1928 O O . VAL A 1 250 ? -3.801 6.972 5.157 1.00 97.75 250 VAL A O 1
ATOM 1931 N N . ASP A 1 251 ? -3.967 8.856 3.953 1.00 97.44 251 ASP A N 1
ATOM 1932 C CA . ASP A 1 251 ? -2.565 8.861 3.513 1.00 97.44 251 ASP A CA 1
ATOM 1933 C C . ASP A 1 251 ? -1.629 9.242 4.661 1.00 97.44 251 ASP A C 1
ATOM 1935 O O . ASP A 1 251 ? -0.563 8.655 4.821 1.00 97.44 251 ASP A O 1
ATOM 1939 N N . SER A 1 252 ? -2.053 10.176 5.518 1.00 97.06 252 SER A N 1
ATOM 1940 C CA . SER A 1 252 ? -1.296 10.550 6.721 1.00 97.06 252 SER A CA 1
ATOM 1941 C C . SER A 1 252 ? -1.194 9.378 7.706 1.00 97.06 252 SER A C 1
ATOM 1943 O O . SER A 1 252 ? -0.131 9.130 8.272 1.00 97.06 252 SER A O 1
ATOM 1945 N N . ILE A 1 253 ? -2.289 8.629 7.877 1.00 98.38 253 ILE A N 1
ATOM 1946 C CA . ILE A 1 253 ? -2.344 7.392 8.668 1.00 98.38 253 ILE A CA 1
ATOM 1947 C C . ILE A 1 253 ? -1.426 6.324 8.072 1.00 98.38 253 ILE A C 1
ATOM 1949 O O . ILE A 1 253 ? -0.655 5.707 8.804 1.00 98.38 253 ILE A O 1
ATOM 1953 N N . SER A 1 254 ? -1.497 6.128 6.754 1.00 98.44 254 SER A N 1
ATOM 1954 C CA . SER A 1 254 ? -0.693 5.140 6.028 1.00 98.44 254 SER A CA 1
ATOM 1955 C C . SER A 1 254 ? 0.797 5.420 6.184 1.00 98.44 254 SER A C 1
ATOM 1957 O O . SER A 1 254 ? 1.541 4.544 6.612 1.00 98.44 254 SER A O 1
ATOM 1959 N N . ALA A 1 255 ? 1.218 6.668 5.967 1.00 97.44 255 ALA A N 1
ATOM 1960 C CA . ALA A 1 255 ? 2.602 7.089 6.147 1.00 97.44 255 ALA A CA 1
ATOM 1961 C C . ALA A 1 255 ? 3.106 6.857 7.581 1.00 97.44 255 ALA A C 1
ATOM 1963 O O . ALA A 1 255 ? 4.239 6.418 7.785 1.00 97.44 255 ALA A O 1
ATOM 1964 N N . PHE A 1 256 ? 2.264 7.138 8.581 1.00 96.94 256 PHE A N 1
ATOM 1965 C CA . PHE A 1 256 ? 2.624 6.944 9.981 1.00 96.94 256 PHE A CA 1
ATOM 1966 C C . PHE A 1 256 ? 2.750 5.458 10.342 1.00 96.94 256 PHE A C 1
ATOM 1968 O O . PHE A 1 256 ? 3.743 5.062 10.949 1.00 96.94 256 PHE A O 1
ATOM 1975 N N . ALA A 1 257 ? 1.805 4.620 9.908 1.00 98.31 257 ALA A N 1
ATOM 1976 C CA . ALA A 1 257 ? 1.873 3.170 10.088 1.00 98.31 257 ALA A CA 1
ATOM 1977 C C . ALA A 1 257 ? 3.077 2.554 9.357 1.00 98.31 257 ALA A C 1
ATOM 1979 O O . ALA A 1 257 ? 3.814 1.766 9.947 1.00 98.31 257 ALA A O 1
ATOM 1980 N N . GLY A 1 258 ? 3.338 2.961 8.111 1.00 97.25 258 GLY A N 1
ATOM 1981 C CA . GLY A 1 258 ? 4.485 2.487 7.329 1.00 97.25 258 GLY A CA 1
ATOM 1982 C C . GLY A 1 258 ? 5.822 2.719 8.038 1.00 97.25 258 GLY A C 1
ATOM 1983 O O . GLY A 1 258 ? 6.709 1.871 7.984 1.00 97.25 258 GLY A O 1
ATOM 1984 N N . SER A 1 259 ? 5.940 3.812 8.806 1.00 96.25 259 SER A N 1
ATOM 1985 C CA . SER A 1 259 ? 7.151 4.113 9.583 1.00 96.25 259 SER A CA 1
ATOM 1986 C C . SER A 1 259 ? 7.474 3.106 10.696 1.00 96.25 259 SER A C 1
ATOM 1988 O O . SER A 1 259 ? 8.632 3.021 11.099 1.00 96.25 259 SER A O 1
ATOM 1990 N N . VAL A 1 260 ? 6.487 2.336 11.176 1.00 97.25 260 VAL A N 1
ATOM 1991 C CA . VAL A 1 260 ? 6.681 1.302 12.212 1.00 97.25 260 VAL A CA 1
ATOM 1992 C C . VAL A 1 260 ? 6.568 -0.125 11.677 1.00 97.25 260 VAL A C 1
ATOM 1994 O O . VAL A 1 260 ? 7.068 -1.050 12.312 1.00 97.25 260 VAL A O 1
ATOM 1997 N N . MET A 1 261 ? 5.906 -0.315 10.532 1.00 97.62 261 MET A N 1
ATOM 1998 C CA . MET A 1 261 ? 5.781 -1.622 9.880 1.00 97.62 261 MET A CA 1
ATOM 1999 C C . MET A 1 261 ? 7.092 -2.055 9.213 1.00 97.62 261 MET A C 1
ATOM 2001 O O . MET A 1 261 ? 7.392 -3.248 9.170 1.00 97.62 261 MET A O 1
ATOM 2005 N N . GLY A 1 262 ? 7.891 -1.090 8.745 1.00 93.75 262 GLY A N 1
ATOM 2006 C CA . GLY A 1 262 ? 9.096 -1.367 7.971 1.00 93.75 262 GLY A CA 1
ATOM 2007 C C . GLY A 1 262 ? 8.764 -1.821 6.549 1.00 93.75 262 GLY A C 1
ATOM 2008 O O . GLY A 1 262 ? 7.644 -1.655 6.071 1.00 93.75 262 GLY A O 1
ATOM 2009 N N . GLY A 1 263 ? 9.756 -2.373 5.854 1.00 90.12 263 GLY A N 1
ATOM 2010 C CA . GLY A 1 263 ? 9.612 -2.777 4.449 1.00 90.12 263 GLY A CA 1
ATOM 2011 C C . GLY A 1 263 ? 10.481 -3.964 4.047 1.00 90.12 263 GLY A C 1
ATOM 2012 O O . GLY A 1 263 ? 10.578 -4.278 2.863 1.00 90.12 263 GLY A O 1
ATOM 2013 N N . PHE A 1 264 ? 11.131 -4.617 5.010 1.00 91.88 264 PHE A N 1
ATOM 2014 C CA . PHE A 1 264 ? 12.116 -5.662 4.770 1.00 91.88 264 PHE A CA 1
ATOM 2015 C C . PHE A 1 264 ? 11.766 -6.902 5.600 1.00 91.88 264 PHE A C 1
ATOM 2017 O O . PHE A 1 264 ? 10.799 -7.597 5.297 1.00 91.88 264 PHE A O 1
ATOM 2024 N N . THR A 1 265 ? 12.549 -7.203 6.636 1.00 95.19 265 THR A N 1
ATOM 2025 C CA . THR A 1 265 ? 12.495 -8.465 7.386 1.00 95.19 265 THR A CA 1
ATOM 2026 C C . THR A 1 265 ? 11.736 -8.360 8.708 1.00 95.19 265 THR A C 1
ATOM 2028 O O . THR A 1 265 ? 11.769 -9.291 9.510 1.00 95.19 265 THR A O 1
ATOM 2031 N N . GLU A 1 266 ? 11.091 -7.226 8.986 1.00 96.56 266 GLU A N 1
ATOM 2032 C CA . GLU A 1 266 ? 10.425 -6.956 10.265 1.00 96.56 266 GLU A CA 1
ATOM 2033 C C . GLU A 1 266 ? 9.259 -7.917 10.532 1.00 96.56 266 GLU A C 1
ATOM 2035 O O . GLU A 1 266 ? 8.969 -8.213 11.692 1.00 96.56 266 GLU A O 1
ATOM 2040 N N . CYS A 1 267 ? 8.639 -8.444 9.467 1.00 96.75 267 CYS A N 1
ATOM 2041 C CA . CYS A 1 267 ? 7.476 -9.333 9.524 1.00 96.75 267 CYS A CA 1
ATOM 2042 C C . CYS A 1 267 ? 6.267 -8.676 10.221 1.00 96.75 267 CYS A C 1
ATOM 2044 O O . CYS A 1 267 ? 5.508 -9.333 10.930 1.00 96.75 267 CYS A O 1
ATOM 2046 N N . THR A 1 268 ? 6.085 -7.367 10.012 1.00 98.00 268 THR A N 1
ATOM 2047 C CA . THR A 1 268 ? 5.064 -6.541 10.681 1.00 98.00 268 THR A CA 1
ATOM 2048 C C . THR A 1 268 ? 4.113 -5.893 9.666 1.00 98.00 268 THR A C 1
ATOM 2050 O O . THR A 1 268 ? 4.188 -4.695 9.414 1.00 98.00 268 THR A O 1
ATOM 2053 N N . PRO A 1 269 ? 3.206 -6.657 9.039 1.00 98.00 269 PRO A N 1
ATOM 2054 C CA . PRO A 1 269 ? 2.324 -6.146 7.990 1.00 98.00 269 PRO A CA 1
ATOM 2055 C C . PRO A 1 269 ? 1.032 -5.496 8.513 1.00 98.00 269 PRO A C 1
ATOM 2057 O O . PRO A 1 269 ? 0.181 -5.104 7.713 1.00 98.00 269 PRO A O 1
ATOM 2060 N N . ILE A 1 270 ? 0.837 -5.441 9.832 1.00 98.69 270 ILE A N 1
ATOM 2061 C CA . ILE A 1 270 ? -0.360 -4.895 10.476 1.00 98.69 270 ILE A CA 1
ATOM 2062 C C . ILE A 1 270 ? 0.081 -3.882 11.537 1.00 98.69 270 ILE A C 1
ATOM 2064 O O . ILE A 1 270 ? 1.075 -4.081 12.235 1.00 98.69 270 ILE A O 1
ATOM 2068 N N . CYS A 1 271 ? -0.677 -2.804 11.690 1.00 98.56 271 CYS A N 1
ATOM 2069 C CA . CYS A 1 271 ? -0.461 -1.784 12.704 1.00 98.56 271 CYS A CA 1
ATOM 2070 C C . CYS A 1 271 ? -1.801 -1.363 13.320 1.00 98.56 271 CYS A C 1
ATOM 2072 O O . CYS A 1 271 ? -2.742 -1.033 12.602 1.00 98.56 271 CYS A O 1
ATOM 2074 N N . VAL A 1 272 ? -1.884 -1.328 14.650 1.00 98.75 272 VAL A N 1
ATOM 2075 C CA . VAL A 1 272 ? -3.047 -0.807 15.385 1.00 98.75 272 VAL A CA 1
ATOM 2076 C C . VAL A 1 272 ? -2.724 0.591 15.896 1.00 98.75 272 VAL A C 1
ATOM 2078 O O . VAL A 1 272 ? -1.760 0.782 16.635 1.00 98.75 272 VAL A O 1
ATOM 2081 N N . ILE A 1 273 ? -3.531 1.579 15.515 1.00 98.44 273 ILE A N 1
ATOM 2082 C CA . ILE A 1 273 ? -3.411 2.960 15.988 1.00 98.44 273 ILE A CA 1
ATOM 2083 C C . ILE A 1 273 ? -4.569 3.259 16.936 1.00 98.44 273 ILE A C 1
ATOM 2085 O O . ILE A 1 273 ? -5.735 3.227 16.537 1.00 98.44 273 ILE A O 1
ATOM 2089 N N . LYS A 1 274 ? -4.230 3.594 18.180 1.00 97.62 274 LYS A N 1
ATOM 2090 C CA . LYS A 1 274 ? -5.172 3.922 19.255 1.00 97.62 274 LYS A CA 1
ATOM 2091 C C . LYS A 1 274 ? -5.202 5.421 19.524 1.00 97.62 274 LYS A C 1
ATOM 2093 O O . LYS A 1 274 ? -4.181 6.100 19.417 1.00 97.62 274 LYS A O 1
ATOM 2098 N N . GLY A 1 275 ? -6.369 5.938 19.906 1.00 94.62 275 GLY A N 1
ATOM 2099 C CA . GLY A 1 275 ? -6.545 7.338 20.323 1.00 94.62 275 GLY A CA 1
ATOM 2100 C C . GLY A 1 275 ? -6.538 8.373 19.188 1.00 94.62 275 GLY A C 1
ATOM 2101 O O . GLY A 1 275 ? -6.647 9.572 19.453 1.00 94.62 275 GLY A O 1
ATOM 2102 N N . LEU A 1 276 ? -6.439 7.946 17.923 1.00 94.88 276 LEU A N 1
ATOM 2103 C CA . LEU A 1 276 ? -6.501 8.854 16.779 1.00 94.88 276 LEU A CA 1
ATOM 2104 C C . LEU A 1 276 ? -7.933 9.358 16.562 1.00 94.88 276 LEU A C 1
ATOM 2106 O O . LEU A 1 276 ? -8.871 8.577 16.423 1.00 94.88 276 LEU A O 1
ATOM 2110 N N . ARG A 1 277 ? -8.099 10.681 16.470 1.00 91.31 277 ARG A N 1
ATOM 2111 C CA . ARG A 1 277 ? -9.396 11.298 16.169 1.00 91.31 277 ARG A CA 1
ATOM 2112 C C . ARG A 1 277 ? -9.612 11.368 14.663 1.00 91.31 277 ARG A C 1
ATOM 2114 O O . ARG A 1 277 ? -8.836 12.003 13.955 1.00 91.31 277 ARG A O 1
ATOM 2121 N N . TYR A 1 278 ? -10.705 10.783 14.195 1.00 93.56 278 TYR A N 1
ATOM 2122 C CA . TYR A 1 278 ? -11.172 10.913 12.819 1.00 93.56 278 TYR A CA 1
ATOM 2123 C C . TYR A 1 278 ? -12.697 10.962 12.776 1.00 93.56 278 TYR A C 1
ATOM 2125 O O . TYR A 1 278 ? -13.384 10.514 13.697 1.00 93.56 278 TYR A O 1
ATOM 2133 N N . LYS A 1 279 ? -13.233 11.518 11.689 1.00 93.88 279 LYS A N 1
ATOM 2134 C CA . LYS A 1 279 ? -14.672 11.540 11.447 1.00 93.88 279 LYS A CA 1
ATOM 2135 C C . LYS A 1 279 ? -15.106 10.201 10.846 1.00 93.88 279 LYS A C 1
ATOM 2137 O O . LYS A 1 279 ? -14.482 9.712 9.905 1.00 93.88 279 LYS A O 1
ATOM 2142 N N . ARG A 1 280 ? -16.188 9.616 11.367 1.00 93.56 280 ARG A N 1
ATOM 2143 C CA . ARG A 1 280 ? -16.853 8.482 10.712 1.00 93.56 280 ARG A CA 1
ATOM 2144 C C . ARG A 1 280 ? -17.670 8.966 9.519 1.00 93.56 280 ARG A C 1
ATOM 2146 O O . ARG A 1 280 ? -18.272 10.035 9.602 1.00 93.56 280 ARG A O 1
ATOM 2153 N N . PRO A 1 281 ? -17.712 8.200 8.425 1.00 92.62 281 PRO A N 1
ATOM 2154 C CA . PRO A 1 281 ? -18.449 8.620 7.253 1.00 92.62 281 PRO A CA 1
ATOM 2155 C C . PRO A 1 281 ? -19.957 8.419 7.469 1.00 92.62 281 PRO A C 1
ATOM 2157 O O . PRO A 1 281 ? -20.382 7.407 8.022 1.00 92.62 281 PRO A O 1
ATOM 2160 N N . ASP A 1 282 ? -20.763 9.364 6.980 1.00 88.88 282 ASP A N 1
ATOM 2161 C CA . ASP A 1 282 ? -22.236 9.322 7.067 1.00 88.88 282 ASP A CA 1
ATOM 2162 C C . ASP A 1 282 ? -22.856 8.295 6.088 1.00 88.88 282 ASP A C 1
ATOM 2164 O O . ASP A 1 282 ? -24.034 7.955 6.167 1.00 88.88 282 ASP A O 1
ATOM 2168 N N . ARG A 1 283 ? -22.054 7.792 5.140 1.00 92.12 283 ARG A N 1
ATOM 2169 C CA . ARG A 1 283 ? -22.410 6.751 4.166 1.00 92.12 283 ARG A CA 1
ATOM 2170 C C . ARG A 1 283 ? -21.213 5.854 3.869 1.00 92.12 283 ARG A C 1
ATOM 2172 O O . ARG A 1 283 ? -20.084 6.188 4.210 1.00 92.12 283 ARG A O 1
ATOM 2179 N N . SER A 1 284 ? -21.429 4.753 3.150 1.00 89.19 284 SER A N 1
ATOM 2180 C CA . SER A 1 284 ? -20.309 4.000 2.573 1.00 89.19 284 SER A CA 1
ATOM 2181 C C . SER A 1 284 ? -19.539 4.882 1.583 1.00 89.19 284 SER A C 1
ATOM 2183 O O . SER A 1 284 ? -20.131 5.556 0.730 1.00 89.19 284 SER A O 1
ATOM 2185 N N . MET A 1 285 ? -18.218 4.891 1.729 1.00 93.31 285 MET A N 1
ATOM 2186 C CA . MET A 1 285 ? -17.284 5.639 0.894 1.00 93.31 285 MET A CA 1
ATOM 2187 C C . MET A 1 285 ? -16.267 4.680 0.275 1.00 93.31 285 MET A C 1
ATOM 2189 O O . MET A 1 285 ? -16.065 3.567 0.768 1.00 93.31 285 MET A O 1
ATOM 2193 N N . GLY A 1 286 ? -15.636 5.111 -0.810 1.00 93.81 286 GLY A N 1
ATOM 2194 C CA . GLY A 1 286 ? -14.544 4.391 -1.453 1.00 93.81 286 GLY A CA 1
ATOM 2195 C C . GLY A 1 286 ? -13.553 5.338 -2.115 1.00 93.81 286 GLY A C 1
ATOM 2196 O O . GLY A 1 286 ? -13.709 6.558 -2.060 1.00 93.81 286 GLY A O 1
ATOM 2197 N N . MET A 1 287 ? -12.541 4.789 -2.790 1.00 93.69 287 MET A N 1
ATOM 2198 C CA . MET A 1 287 ? -11.492 5.609 -3.411 1.00 93.69 287 MET A CA 1
ATOM 2199 C C . MET A 1 287 ? -12.045 6.667 -4.370 1.00 93.69 287 MET A C 1
ATOM 2201 O O . MET A 1 287 ? -11.497 7.760 -4.430 1.00 93.69 287 MET A O 1
ATOM 2205 N N . SER A 1 288 ? -13.161 6.411 -5.064 1.00 91.44 288 SER A N 1
ATOM 2206 C CA . SER A 1 288 ? -13.822 7.401 -5.928 1.00 91.44 288 SER A CA 1
ATOM 2207 C C . SER A 1 288 ? -14.196 8.708 -5.222 1.00 91.44 288 SER A C 1
ATOM 2209 O O . SER A 1 288 ? -14.263 9.733 -5.891 1.00 91.44 288 SER A O 1
ATOM 2211 N N . ASP A 1 289 ? -14.412 8.686 -3.903 1.00 91.31 289 ASP A N 1
ATOM 2212 C CA . ASP A 1 289 ? -14.690 9.880 -3.095 1.00 91.31 289 ASP A CA 1
ATOM 2213 C C . ASP A 1 289 ? -13.433 10.729 -2.825 1.00 91.31 289 ASP A C 1
ATOM 2215 O O . ASP A 1 289 ? -13.547 11.904 -2.479 1.00 91.31 289 ASP A O 1
ATOM 2219 N N . LEU A 1 290 ? -12.241 10.147 -2.999 1.00 89.81 290 LEU A N 1
ATOM 2220 C CA . LEU A 1 290 ? -10.944 10.828 -2.934 1.00 89.81 290 LEU A CA 1
ATOM 2221 C C . LEU A 1 290 ? -10.473 11.303 -4.320 1.00 89.81 290 LEU A C 1
ATOM 2223 O O . LEU A 1 290 ? -9.708 12.261 -4.441 1.00 89.81 290 LEU A O 1
ATOM 2227 N N . LEU A 1 291 ? -10.916 10.635 -5.389 1.00 89.88 291 LEU A N 1
ATOM 2228 C CA . LEU A 1 291 ? -10.476 10.938 -6.747 1.00 89.88 291 LEU A CA 1
ATOM 2229 C C . LEU A 1 291 ? -11.198 12.154 -7.329 1.00 89.88 291 LEU A C 1
ATOM 2231 O O . LEU A 1 291 ? -12.398 12.345 -7.162 1.00 89.88 291 LEU A O 1
ATOM 2235 N N . TYR A 1 292 ? -10.479 12.919 -8.154 1.00 84.19 292 TYR A N 1
ATOM 2236 C CA . TYR A 1 292 ? -11.126 13.895 -9.030 1.00 84.19 292 TYR A CA 1
ATOM 2237 C C . TYR A 1 292 ? -12.221 13.234 -9.883 1.00 84.19 292 TYR A C 1
ATOM 2239 O O . TYR A 1 292 ? -11.941 12.187 -10.487 1.00 84.19 292 TYR A O 1
ATOM 2247 N N . PRO A 1 293 ? -13.395 13.879 -10.037 1.00 82.94 293 PRO A N 1
ATOM 2248 C CA . PRO A 1 293 ? -14.470 13.359 -10.865 1.00 82.94 293 PRO A CA 1
ATOM 2249 C C . PRO A 1 293 ? -14.010 13.049 -12.300 1.00 82.94 293 PRO A C 1
ATOM 2251 O O . PRO A 1 293 ? -13.166 13.768 -12.864 1.00 82.94 293 PRO A O 1
ATOM 2254 N N . PRO A 1 294 ? -14.556 11.991 -12.922 1.00 74.50 294 PRO A N 1
ATOM 2255 C CA . PRO A 1 294 ? -14.230 11.644 -14.299 1.00 74.50 294 PRO A CA 1
ATOM 2256 C C . PRO A 1 294 ? -14.542 12.810 -15.256 1.00 74.50 294 PRO A C 1
ATOM 2258 O O . PRO A 1 294 ? -15.493 13.562 -15.069 1.00 74.50 294 PRO A O 1
ATOM 2261 N N . GLY A 1 295 ? -13.708 12.998 -16.286 1.00 70.31 295 GLY A N 1
ATOM 2262 C CA . GLY A 1 295 ? -13.901 14.027 -17.323 1.00 70.31 295 GLY A CA 1
ATOM 2263 C C . GLY A 1 295 ? -13.391 15.442 -16.999 1.00 70.31 295 GLY A C 1
ATOM 2264 O O . GLY A 1 295 ? -13.233 16.247 -17.916 1.00 70.31 295 GLY A O 1
ATOM 2265 N N . VAL A 1 296 ? -13.047 15.752 -15.743 1.00 73.06 296 VAL A N 1
ATOM 2266 C CA . VAL A 1 296 ? -12.477 17.069 -15.373 1.00 73.06 296 VAL A CA 1
ATOM 2267 C C . VAL A 1 296 ? -11.072 17.264 -15.965 1.00 73.06 296 VAL A C 1
ATOM 2269 O O . VAL A 1 296 ? -10.710 18.356 -16.402 1.00 73.06 296 VAL A O 1
ATOM 2272 N N . LYS A 1 297 ? -10.275 16.191 -16.034 1.00 64.12 297 LYS A N 1
ATOM 2273 C CA . LYS A 1 297 ? -8.829 16.255 -16.317 1.00 64.12 297 LYS A CA 1
ATOM 2274 C C . LYS A 1 297 ? -8.487 16.767 -17.715 1.00 64.12 297 LYS A C 1
ATOM 2276 O O . LYS A 1 297 ? -7.599 17.600 -17.842 1.00 64.12 297 LYS A O 1
ATOM 2281 N N . THR A 1 298 ? -9.187 16.316 -18.753 1.00 65.62 298 THR A N 1
ATOM 2282 C CA . THR A 1 298 ? -8.915 16.739 -20.137 1.00 65.62 298 THR A CA 1
ATOM 2283 C C . THR A 1 298 ? -9.258 18.209 -20.343 1.00 65.62 298 THR A C 1
ATOM 2285 O O . THR A 1 298 ? -8.434 18.967 -20.848 1.00 65.62 298 THR A O 1
ATOM 2288 N N . LYS A 1 299 ? -10.428 18.651 -19.870 1.00 69.69 299 LYS A N 1
ATOM 2289 C CA . LYS A 1 299 ? -10.849 20.054 -19.986 1.00 69.69 299 LYS A CA 1
ATOM 2290 C C . LYS A 1 299 ? -9.932 20.995 -19.204 1.00 69.69 299 LYS A C 1
ATOM 2292 O O . LYS A 1 299 ? -9.567 22.044 -19.726 1.00 69.69 299 LYS A O 1
ATOM 2297 N N . SER A 1 300 ? -9.538 20.629 -17.984 1.00 72.31 300 SER A N 1
ATOM 2298 C CA . SER A 1 300 ? -8.646 21.460 -17.167 1.00 72.31 300 SER A CA 1
ATOM 2299 C C . SER A 1 300 ? -7.213 21.493 -17.699 1.00 72.31 300 SER A C 1
ATOM 2301 O O . SER A 1 300 ? -6.608 22.559 -17.699 1.00 72.31 300 SER A O 1
ATOM 2303 N N . PHE A 1 301 ? -6.680 20.376 -18.209 1.00 71.56 301 PHE A N 1
ATOM 2304 C CA . PHE A 1 301 ? -5.338 20.337 -18.800 1.00 71.56 301 PHE A CA 1
ATOM 2305 C C . PHE A 1 301 ? -5.221 21.259 -20.022 1.00 71.56 301 PHE A C 1
ATOM 2307 O O . PHE A 1 301 ? -4.315 22.087 -20.080 1.00 71.56 301 PHE A O 1
ATOM 2314 N N . LEU A 1 302 ? -6.181 21.190 -20.954 1.00 74.06 302 LEU A N 1
ATOM 2315 C CA . LEU A 1 302 ? -6.223 22.092 -22.112 1.00 74.06 302 LEU A CA 1
ATOM 2316 C C . LEU A 1 302 ? -6.353 23.563 -21.694 1.00 74.06 302 LEU A C 1
ATOM 2318 O O . LEU A 1 302 ? -5.670 24.423 -22.245 1.00 74.06 302 LEU A O 1
ATOM 2322 N N . LYS A 1 303 ? -7.181 23.853 -20.683 1.00 81.44 303 LYS A N 1
ATOM 2323 C CA . LYS A 1 303 ? -7.338 25.213 -20.142 1.00 81.44 303 LYS A CA 1
ATOM 2324 C C . LYS A 1 303 ? -6.084 25.735 -19.439 1.00 81.44 303 LYS A C 1
ATOM 2326 O O . LYS A 1 303 ? -5.863 26.939 -19.441 1.00 81.44 303 LYS A O 1
ATOM 2331 N N . ALA A 1 304 ? -5.272 24.858 -18.854 1.00 82.69 304 ALA A N 1
ATOM 2332 C CA . ALA A 1 304 ? -4.029 25.233 -18.188 1.00 82.69 304 ALA A CA 1
ATOM 2333 C C . ALA A 1 304 ? -2.866 25.458 -19.169 1.00 82.69 304 ALA A C 1
ATOM 2335 O O . ALA A 1 304 ? -1.892 26.111 -18.801 1.00 82.69 304 ALA A O 1
ATOM 2336 N N . LEU A 1 305 ? -2.941 24.952 -20.404 1.00 86.06 305 LEU A N 1
ATOM 2337 C CA . LEU A 1 305 ? -1.836 25.042 -21.360 1.00 86.06 305 LEU A CA 1
ATOM 2338 C C . LEU A 1 305 ? -1.521 26.494 -21.748 1.00 86.06 305 LEU A C 1
ATOM 2340 O O . LEU A 1 305 ? -0.379 26.922 -21.619 1.00 86.06 305 LEU A O 1
ATOM 2344 N N . LEU A 1 306 ? -2.527 27.264 -22.176 1.00 87.06 306 LEU A N 1
ATOM 2345 C CA . LEU A 1 306 ? -2.324 28.636 -22.656 1.00 87.06 306 LEU A CA 1
ATOM 2346 C C . LEU A 1 306 ? -1.802 29.587 -21.555 1.00 87.06 306 LEU A C 1
ATOM 2348 O O . LEU A 1 306 ? -0.822 30.284 -21.816 1.00 87.06 306 LEU A O 1
ATOM 2352 N N . PRO A 1 307 ? -2.350 29.589 -20.319 1.00 90.19 307 PRO A N 1
ATOM 2353 C CA . PRO A 1 307 ? -1.790 30.383 -19.224 1.00 90.19 307 PRO A CA 1
ATOM 2354 C C . PRO A 1 307 ? -0.356 29.992 -18.857 1.00 90.19 307 PRO A C 1
ATOM 2356 O O . PRO A 1 307 ? 0.444 30.874 -18.566 1.00 90.19 307 PRO A O 1
ATOM 2359 N N . ASN A 1 308 ? -0.004 28.700 -18.896 1.00 89.50 308 ASN A N 1
ATOM 2360 C CA . ASN A 1 308 ? 1.366 28.261 -18.613 1.00 89.50 308 ASN A CA 1
ATOM 2361 C C . ASN A 1 308 ? 2.342 28.650 -19.728 1.00 89.50 308 ASN A C 1
ATOM 2363 O O . ASN A 1 308 ? 3.444 29.096 -19.432 1.00 89.50 308 ASN A O 1
ATOM 2367 N N . LEU A 1 309 ? 1.939 28.542 -20.998 1.00 91.81 309 LEU A N 1
ATOM 2368 C CA . LEU A 1 309 ? 2.750 29.021 -22.120 1.00 91.81 309 LEU A CA 1
ATOM 2369 C C . LEU A 1 309 ? 2.980 30.533 -22.030 1.00 91.81 309 LEU A C 1
ATOM 2371 O O . LEU A 1 309 ? 4.108 30.986 -22.209 1.00 91.81 309 LEU A O 1
ATOM 2375 N N . LEU A 1 310 ? 1.939 31.303 -21.697 1.00 90.56 310 LEU A N 1
ATOM 2376 C CA . LEU A 1 310 ? 2.057 32.741 -21.461 1.00 90.56 310 LEU A CA 1
ATOM 2377 C C . LEU A 1 310 ? 2.983 33.036 -20.277 1.00 90.56 310 LEU A C 1
ATOM 2379 O O . LEU A 1 310 ? 3.856 33.888 -20.391 1.00 90.56 310 LEU A O 1
ATOM 2383 N N . LEU A 1 311 ? 2.830 32.317 -19.163 1.00 90.69 311 LEU A N 1
ATOM 2384 C CA . LEU A 1 311 ? 3.704 32.449 -18.000 1.00 90.69 311 LEU A CA 1
ATOM 2385 C C . LEU A 1 311 ? 5.165 32.175 -18.370 1.00 90.69 311 LEU A C 1
ATOM 2387 O O . LEU A 1 311 ? 6.030 32.974 -18.030 1.00 90.69 311 LEU A O 1
ATOM 2391 N N . TRP A 1 312 ? 5.455 31.081 -19.076 1.00 91.31 312 TRP A N 1
ATOM 2392 C CA . TRP A 1 312 ? 6.818 30.750 -19.495 1.00 91.31 312 TRP A CA 1
ATOM 2393 C C . TRP A 1 312 ? 7.386 31.772 -20.471 1.00 91.31 312 TRP A C 1
ATOM 2395 O O . TRP A 1 312 ? 8.551 32.132 -20.338 1.00 91.31 312 TRP A O 1
ATOM 2405 N N . PHE A 1 313 ? 6.576 32.281 -21.402 1.00 91.19 313 PHE A N 1
ATOM 2406 C CA . PHE A 1 313 ? 6.982 33.366 -22.291 1.00 91.19 313 PHE A CA 1
ATOM 2407 C C . PHE A 1 313 ? 7.323 34.635 -21.506 1.00 91.19 313 PHE A C 1
ATOM 2409 O O . PHE A 1 313 ? 8.396 35.200 -21.695 1.00 91.19 313 PHE A O 1
ATOM 2416 N N . LEU A 1 314 ? 6.447 35.055 -20.589 1.00 89.50 314 LEU A N 1
ATOM 2417 C CA . LEU A 1 314 ? 6.678 36.231 -19.756 1.00 89.50 314 LEU A CA 1
ATOM 2418 C C . LEU A 1 314 ? 7.939 36.055 -18.914 1.00 89.50 314 LEU A C 1
ATOM 2420 O O . LEU A 1 314 ? 8.817 36.903 -18.988 1.00 89.50 314 LEU A O 1
ATOM 2424 N N . LEU A 1 315 ? 8.082 34.930 -18.207 1.00 89.25 315 LEU A N 1
ATOM 2425 C CA . LEU A 1 315 ? 9.280 34.630 -17.423 1.00 89.25 315 LEU A CA 1
ATOM 2426 C C . LEU A 1 315 ? 10.544 34.647 -18.286 1.00 89.25 315 LEU A C 1
ATOM 2428 O O . LEU A 1 315 ? 11.543 35.213 -17.858 1.00 89.25 315 LEU A O 1
ATOM 2432 N N . PHE A 1 316 ? 10.498 34.082 -19.495 1.00 86.25 316 PHE A N 1
ATOM 2433 C CA . PHE A 1 316 ? 11.625 34.067 -20.425 1.00 86.25 316 PHE A CA 1
ATOM 2434 C C . PHE A 1 316 ? 12.028 35.476 -20.881 1.00 86.25 316 PHE A C 1
ATOM 2436 O O . PHE A 1 316 ? 13.212 35.800 -20.890 1.00 86.25 316 PHE A O 1
ATOM 2443 N N . VAL A 1 317 ? 11.056 36.328 -21.219 1.00 85.88 317 VAL A N 1
ATOM 2444 C CA . VAL A 1 317 ? 11.304 37.702 -21.691 1.00 85.88 317 VAL A CA 1
ATOM 2445 C C . VAL A 1 317 ? 11.684 38.645 -20.543 1.00 85.88 317 VAL A C 1
ATOM 2447 O O . VAL A 1 317 ? 12.392 39.624 -20.765 1.00 85.88 317 VAL A O 1
ATOM 2450 N N . THR A 1 318 ? 11.265 38.351 -19.309 1.00 81.44 318 THR A N 1
ATOM 2451 C CA . THR A 1 318 ? 11.602 39.143 -18.114 1.00 81.44 318 THR A CA 1
ATOM 2452 C C . THR A 1 318 ? 12.825 38.635 -17.352 1.00 81.44 318 THR A C 1
ATOM 2454 O O . THR A 1 318 ? 13.127 39.172 -16.287 1.00 81.44 318 THR A O 1
ATOM 2457 N N . LEU A 1 319 ? 13.532 37.607 -17.842 1.00 66.00 319 LEU A N 1
ATOM 2458 C CA . LEU A 1 319 ? 14.798 37.183 -17.241 1.00 66.00 319 LEU A CA 1
ATOM 2459 C C . LEU A 1 319 ? 15.787 38.359 -17.302 1.00 66.00 319 LEU A C 1
ATOM 2461 O O . LEU A 1 319 ? 16.127 38.807 -18.400 1.00 66.00 319 LEU A O 1
ATOM 2465 N N . PRO A 1 320 ? 16.283 38.873 -16.162 1.00 61.22 320 PRO A N 1
ATOM 2466 C CA . PRO A 1 320 ? 17.352 39.851 -16.208 1.00 61.22 320 PRO A CA 1
ATOM 2467 C C . PRO A 1 320 ? 18.575 39.168 -16.827 1.00 61.22 320 PRO A C 1
ATOM 2469 O O . PRO A 1 320 ? 19.046 38.152 -16.313 1.00 61.22 320 PRO A O 1
ATOM 2472 N N . PHE A 1 321 ? 19.107 39.722 -17.921 1.00 57.91 321 PHE A N 1
ATOM 2473 C CA . PHE A 1 321 ? 20.442 39.389 -18.420 1.00 57.91 321 PHE A CA 1
ATOM 2474 C C . PHE A 1 321 ? 21.472 39.841 -17.373 1.00 57.91 321 PHE A C 1
ATOM 2476 O O . PHE A 1 321 ? 22.115 40.880 -17.505 1.00 57.91 321 PHE A O 1
ATOM 2483 N N . SER A 1 322 ? 21.608 39.087 -16.283 1.00 53.09 322 SER A N 1
ATOM 2484 C CA . SER A 1 322 ? 22.711 39.259 -15.351 1.00 53.09 322 SER A CA 1
ATOM 2485 C C . SER A 1 322 ? 23.964 38.724 -16.033 1.00 53.09 322 SER A C 1
ATOM 2487 O O . SER A 1 322 ? 24.264 37.530 -16.015 1.00 53.09 322 SER A O 1
ATOM 2489 N N . VAL A 1 323 ? 24.689 39.630 -16.685 1.00 49.72 323 VAL A N 1
ATOM 2490 C CA . VAL A 1 323 ? 26.099 39.429 -16.998 1.00 49.72 323 VAL A CA 1
ATOM 2491 C C . VAL A 1 323 ? 26.819 39.354 -15.656 1.00 49.72 323 VAL A C 1
ATOM 2493 O O . VAL A 1 323 ? 27.114 40.374 -15.036 1.00 49.72 323 VAL A O 1
ATOM 2496 N N . SER A 1 324 ? 27.078 38.133 -15.194 1.00 47.91 324 SER A N 1
ATOM 2497 C CA . SER A 1 324 ? 28.058 37.873 -14.145 1.00 47.91 324 SER A CA 1
ATOM 2498 C C . SER A 1 324 ? 29.415 38.384 -14.636 1.00 47.91 324 SER A C 1
ATOM 2500 O O . SER A 1 324 ? 30.118 37.724 -15.403 1.00 47.91 324 SER A O 1
ATOM 2502 N N . LYS A 1 325 ? 29.768 39.615 -14.252 1.00 47.75 325 LYS A N 1
ATOM 2503 C CA . LYS A 1 325 ? 31.155 40.067 -14.295 1.00 47.75 325 LYS A CA 1
ATOM 2504 C C . LYS A 1 325 ? 31.892 39.311 -13.198 1.00 47.75 325 LYS A C 1
ATOM 2506 O O . LYS A 1 325 ? 31.634 39.516 -12.018 1.00 47.75 325 LYS A O 1
ATOM 2511 N N . ASN A 1 326 ? 32.823 38.462 -13.627 1.00 56.03 326 ASN A N 1
ATOM 2512 C CA . ASN A 1 326 ? 33.939 37.985 -12.823 1.00 56.03 326 ASN A CA 1
ATOM 2513 C C . ASN A 1 326 ? 34.467 39.102 -11.910 1.00 56.03 326 ASN A C 1
ATOM 2515 O O . ASN A 1 326 ? 35.000 40.095 -12.403 1.00 56.03 326 ASN A O 1
ATOM 2519 N N . SER A 1 327 ? 34.431 38.883 -10.601 1.00 45.62 327 SER A N 1
ATOM 2520 C CA . SER A 1 327 ? 35.411 39.468 -9.693 1.00 45.62 327 SER A CA 1
ATOM 2521 C C . SER A 1 327 ? 36.068 38.330 -8.926 1.00 45.62 327 SER A C 1
ATOM 2523 O O . SER A 1 327 ? 35.553 37.849 -7.920 1.00 45.62 327 SER A O 1
ATOM 2525 N N . ARG A 1 328 ? 37.207 37.881 -9.463 1.00 45.41 328 ARG A N 1
ATOM 2526 C CA . ARG A 1 328 ? 38.274 37.311 -8.647 1.00 45.41 328 ARG A CA 1
ATOM 2527 C C . ARG A 1 328 ? 38.757 38.412 -7.701 1.00 45.41 328 ARG A C 1
ATOM 2529 O O . ARG A 1 328 ? 39.159 39.471 -8.183 1.00 45.41 328 ARG A O 1
ATOM 2536 N N . SER A 1 329 ? 38.756 38.124 -6.410 1.00 49.88 329 SER A N 1
ATOM 2537 C CA . SER A 1 329 ? 39.724 38.621 -5.432 1.00 49.88 329 SER A CA 1
ATOM 2538 C C . SER A 1 329 ? 39.887 37.538 -4.384 1.00 49.88 329 SER A C 1
ATOM 2540 O O . SER A 1 329 ? 38.835 37.175 -3.808 1.00 49.88 329 SER A O 1
#

Secondary structure (DSSP, 8-state):
-HHHHHHHTTSSS------EEEEE--SSPPPTTS----HHHHHHHHHHHTT----TT-EEEEEHHHHHHHTT-EEEGGG----HHHHHHHHHHT--HHHHHHHHHH--EEEEE-HHHHTTSHHHHHHHHHT-S-HHHHHHHHHH-S-EEEEEETTEEEEGGG-B-TTS-TTEEEPPPS-HHHHHHHHHHHHHHHH----EEEEEEEEEPTTSSSEEEEEEEEESS-SB---TT-B-TTS-B-S----BHHHHHHHHHHHHH-SSSS---EEEEES---PPPSS---GGGTSPPTTHHHHHHHHHHHHHHHHHHHHHHT-----------

pLDDT: mean 89.22, std 14.28, range [32.72, 98.88]

Radius of gyration: 23.66 Å; Cα contacts (8 Å, |Δi|>4): 522; chains: 1; bounding box: 71×62×57 Å

Mean predicted aligned error: 7.51 Å

Sequence (329 aa):
MTDAVQAEERSGQKQSNQVTVIPIRLDSPLSPEENYGNSGEFILSAIGRTGVEIEQGDVIVVTSKIISILENRCFKLEEVRPSLRAKLLGKVFGKSPNKVELILREGPVSAVIPFKWVLKDKRISERILGSSFNVSDSLKIIDTFKNVFVVKRYGIYLDEAGIDASNLPEGWAGLLPVDSCRSAREIREVIESNLKKHVAVVITDTTSVLGRTGSIDIALGFSGIDPIGREHARTDLFHRPKSGGMDVIVDSISAFAGSVMGGFTECTPICVIKGLRYKRPDRSMGMSDLLYPPGVKTKSFLKALLPNLLLWFLLFVTLPFSVSKNSRS